Protein AF-A0A7S4WIL0-F1 (afdb_monomer)

Secondary structure (DSSP, 8-state):
--S-HHHHEEEEEEEEEEPPPTTS-GGGSSS-HHHHHHHHHHTTSPP----SS-EETT--GGG-HHHHHHHHHHHHHHHHHHTTSS-TT--EEEEEEEEESSGGGHHHHHHHHHHHHHTS-GGGS--SEEEEEE-HHHHHHHIIIIIHHHHHHTT---GGGHHHHSSSSSSHHHHHHHHHHHHHHHHHHT-TT--EEEE--TT-B--HHHHHHHHS--HHHHHT-TTTT-EEE-TTS-EEE-----SS-B-HHHHHHTTS-S---SS---

Nearest PDB structures (foldseek):
  7kpv-assembly1_D  TM=2.571E-01  e=1.990E-01  Saccharomyces cerevisiae S288C
  8fm1-assembly5_I  TM=2.720E-01  e=1.133E+00  Pseudomonas syringae
  3vdm-assembly1_A  TM=2.506E-01  e=1.545E+00  Streptomyces hygroscopicus subsp. limoneus
  8fm1-assembly6_K  TM=2.853E-01  e=9.361E+00  Pseudomonas syringae

Radius of gyration: 20.23 Å; Cα contacts (8 Å, |Δi|>4): 420; chains: 1; bounding box: 61×56×48 Å

Sequence (270 aa):
PLADPMREILFTSNVLLGLPPASKKIADLPYSQDFKDKLEAASKEPQLAWFDHPIQIGVEPDGNEILYGLKGLDAAVAWEKEKGNVPADAKMSVVLSITCTHAGLRPIAKQYVEEAMKELPEDQRVKHLKIMLFSEIETDAIVDGVLKPALAKIGFSDSDAMKLIFGVEGEYGRHYSFLKAVLAIYHAFIDPAVTATFKTDIDQVFVQDSLVSETGKSMLEHFKSDLWGARGKNWKGEAIELGMVAGALCNQKDWKASGGKLFIPDLLPP

Organism: NCBI:txid311494

Mean predicted aligned error: 5.25 Å

Foldseek 3Di:
DQPFCQQQEAEEEEAEAEEADPPDDLVPAPDDPVLSVLSVVQVPADFQDDDPDHQYQRDDLVSGLLLQLLLQVLVLVVVCVVVVVDPPPRAHHYEYAYEYRTPSCQVCRVVSSVVSLVPDDPVSHRDRYDYDYFAQVNQVCCLVVPVLVVCVVVVNDPSVCCSVQTHCYDDVNSNVSNQAVVQVVCCVPPNVSHNYYDYDYSQKHQPQVQLCVVPVDGPRRLCVDPLAQDWDADPVRDIDGRHDDPQRIDRVVVCVVVVNHSDDPPDDDD

pLDDT: mean 90.6, std 6.99, range [55.91, 97.94]

Structure (mmCIF, N/CA/C/O backbone):
data_AF-A0A7S4WIL0-F1
#
_entry.id   AF-A0A7S4WIL0-F1
#
loop_
_atom_site.group_PDB
_atom_site.id
_atom_site.type_symbol
_atom_site.label_atom_id
_atom_site.label_alt_id
_atom_site.label_comp_id
_atom_site.label_asym_id
_atom_site.label_entity_id
_atom_site.label_seq_id
_atom_site.pdbx_PDB_ins_code
_atom_site.Cartn_x
_atom_site.Cartn_y
_atom_site.Cartn_z
_atom_site.occupancy
_atom_site.B_iso_or_equiv
_atom_site.auth_seq_id
_atom_site.auth_comp_id
_atom_site.auth_asym_id
_atom_site.auth_atom_id
_atom_site.pdbx_PDB_model_num
ATOM 1 N N . PRO A 1 1 ? -16.156 -8.451 14.851 1.00 75.56 1 PRO A N 1
ATOM 2 C CA . PRO A 1 1 ? -15.674 -7.049 14.866 1.00 75.56 1 PRO A CA 1
ATOM 3 C C . PRO A 1 1 ? -14.183 -7.039 15.196 1.00 75.56 1 PRO A C 1
ATOM 5 O O . PRO A 1 1 ? -13.749 -7.880 15.982 1.00 75.56 1 PRO A O 1
ATOM 8 N N . LEU A 1 2 ? -13.424 -6.128 14.592 1.00 88.31 2 LEU A N 1
ATOM 9 C CA . LEU A 1 2 ? -12.022 -5.921 14.951 1.00 88.31 2 LEU A CA 1
ATOM 10 C C . LEU A 1 2 ? -11.957 -5.158 16.278 1.00 88.31 2 LEU A C 1
ATOM 12 O O . LEU A 1 2 ? -12.673 -4.168 16.450 1.00 88.31 2 LEU A O 1
ATOM 16 N N . ALA A 1 3 ? -11.148 -5.628 17.225 1.00 91.25 3 ALA A N 1
ATOM 17 C CA . ALA A 1 3 ? -11.017 -4.996 18.539 1.00 91.25 3 ALA A CA 1
ATOM 18 C C . ALA A 1 3 ? -9.944 -3.902 18.507 1.00 91.25 3 ALA A C 1
ATOM 20 O O . ALA A 1 3 ? -10.168 -2.783 18.982 1.00 91.25 3 ALA A O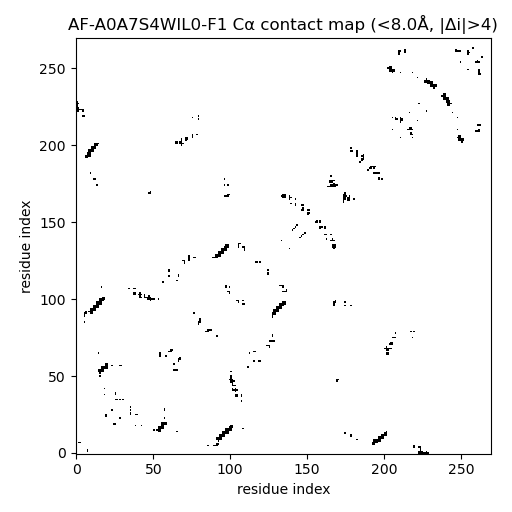 1
ATOM 21 N N . ASP A 1 4 ? -8.816 -4.211 17.870 1.00 94.56 4 ASP A N 1
ATOM 22 C CA . ASP A 1 4 ? -7.707 -3.291 17.639 1.00 94.56 4 ASP A CA 1
ATOM 23 C C . ASP A 1 4 ? -7.362 -3.221 16.140 1.00 94.56 4 ASP A C 1
ATOM 25 O O . ASP A 1 4 ? -6.437 -3.892 15.680 1.00 94.56 4 ASP A O 1
ATOM 29 N N . PRO A 1 5 ? -8.072 -2.393 15.348 1.00 94.50 5 PRO A N 1
ATOM 30 C CA . PRO A 1 5 ? -7.821 -2.274 13.911 1.00 94.50 5 PRO A CA 1
ATOM 31 C C . PRO A 1 5 ? -6.390 -1.850 13.555 1.00 94.50 5 PRO A C 1
ATOM 33 O O . PRO A 1 5 ? -5.915 -2.164 12.468 1.00 94.50 5 PRO A O 1
ATOM 36 N N . MET A 1 6 ? -5.687 -1.163 14.461 1.00 95.69 6 MET A N 1
ATOM 37 C CA . MET A 1 6 ? -4.302 -0.743 14.248 1.00 95.69 6 MET A CA 1
ATOM 38 C C . MET A 1 6 ? -3.339 -1.938 14.224 1.00 95.69 6 MET A C 1
ATOM 40 O O . MET A 1 6 ? -2.345 -1.922 13.495 1.00 95.69 6 MET A O 1
ATOM 44 N N . ARG A 1 7 ? -3.635 -2.971 15.020 1.00 95.44 7 ARG A N 1
ATOM 45 C CA . ARG A 1 7 ? -2.851 -4.206 15.113 1.00 95.44 7 ARG A CA 1
ATOM 46 C C . ARG A 1 7 ? -3.392 -5.326 14.229 1.00 95.44 7 ARG A C 1
ATOM 48 O O . ARG A 1 7 ? -2.618 -6.143 13.747 1.00 95.44 7 ARG A O 1
ATOM 55 N N . GLU A 1 8 ? -4.705 -5.391 14.048 1.00 95.69 8 GLU A N 1
ATOM 56 C CA . GLU A 1 8 ? -5.386 -6.533 13.433 1.00 95.69 8 GLU A CA 1
ATOM 57 C C . GLU A 1 8 ? -5.527 -6.412 11.909 1.00 95.69 8 GLU A C 1
ATOM 59 O O . GLU A 1 8 ? -5.792 -7.416 11.241 1.00 95.69 8 GLU A O 1
ATOM 64 N N . ILE A 1 9 ? -5.335 -5.212 11.344 1.00 95.38 9 ILE A N 1
ATOM 65 C CA . ILE A 1 9 ? -5.432 -4.965 9.901 1.00 95.38 9 ILE A CA 1
ATOM 66 C C . ILE A 1 9 ? -4.048 -4.831 9.269 1.00 95.38 9 ILE A C 1
ATOM 68 O O . ILE A 1 9 ? -3.211 -4.030 9.684 1.00 95.38 9 ILE A O 1
ATOM 72 N N . LEU A 1 10 ? -3.860 -5.557 8.170 1.00 96.69 10 LEU A N 1
ATOM 73 C CA . LEU A 1 10 ? -2.829 -5.288 7.183 1.00 96.69 10 LEU A CA 1
ATOM 74 C C . LEU A 1 10 ? -3.387 -4.342 6.119 1.00 96.69 10 LEU A C 1
ATOM 76 O O . LEU A 1 10 ? -4.191 -4.746 5.274 1.00 96.69 10 LEU A O 1
ATOM 80 N N . PHE A 1 11 ? -2.982 -3.076 6.158 1.00 96.19 11 PHE A N 1
ATOM 81 C CA . PHE A 1 11 ? -3.360 -2.130 5.114 1.00 96.19 11 PHE A CA 1
ATOM 82 C C . PHE A 1 11 ? -2.597 -2.468 3.842 1.00 96.19 11 PHE A C 1
ATOM 84 O O . PHE A 1 11 ? -1.426 -2.841 3.878 1.00 96.19 11 PHE A O 1
ATOM 91 N N . THR A 1 12 ? -3.268 -2.372 2.706 1.00 95.69 12 THR A N 1
ATOM 92 C CA . THR A 1 12 ? -2.719 -2.765 1.416 1.00 95.69 12 THR A CA 1
ATOM 93 C C . THR A 1 12 ? -3.020 -1.705 0.373 1.00 95.69 12 THR A C 1
ATOM 95 O O . THR A 1 12 ? -4.077 -1.083 0.406 1.00 95.69 12 THR A O 1
ATOM 98 N N . SER A 1 13 ? -2.108 -1.499 -0.566 1.00 93.81 13 SER A N 1
ATOM 99 C CA . SER A 1 13 ? -2.366 -0.647 -1.721 1.00 93.81 13 SER A CA 1
ATOM 100 C C . SER A 1 13 ? -1.579 -1.120 -2.937 1.00 93.81 13 SER A C 1
ATOM 102 O O . SER A 1 13 ? -0.556 -1.811 -2.822 1.00 93.81 13 SER A O 1
ATOM 104 N N . ASN A 1 14 ? -2.092 -0.776 -4.114 1.00 92.06 14 ASN A N 1
ATOM 105 C CA . ASN A 1 14 ? -1.439 -1.018 -5.388 1.00 92.06 14 ASN A CA 1
ATOM 106 C C . ASN A 1 14 ? -0.640 0.213 -5.806 1.00 92.06 14 ASN A C 1
ATOM 108 O O . ASN A 1 14 ? -1.126 1.335 -5.746 1.00 92.06 14 ASN A O 1
ATOM 112 N N . VAL A 1 15 ? 0.579 -0.021 -6.273 1.00 92.56 15 VAL A N 1
ATOM 113 C CA . VAL A 1 15 ? 1.435 0.990 -6.882 1.00 92.56 15 VAL A CA 1
ATOM 114 C C . VAL A 1 15 ? 1.653 0.575 -8.325 1.00 92.56 15 VAL A C 1
ATOM 116 O O . VAL A 1 15 ? 2.199 -0.495 -8.589 1.00 92.56 15 VAL A O 1
ATOM 119 N N . LEU A 1 16 ? 1.206 1.408 -9.257 1.00 92.56 16 LEU A N 1
ATOM 120 C CA . LEU A 1 16 ? 1.336 1.168 -10.691 1.00 92.56 16 LEU A CA 1
ATOM 121 C C . LEU A 1 16 ? 2.447 2.080 -11.204 1.00 92.56 16 LEU A C 1
ATOM 123 O O . LEU A 1 16 ? 2.279 3.290 -11.221 1.00 92.56 16 LEU A O 1
ATOM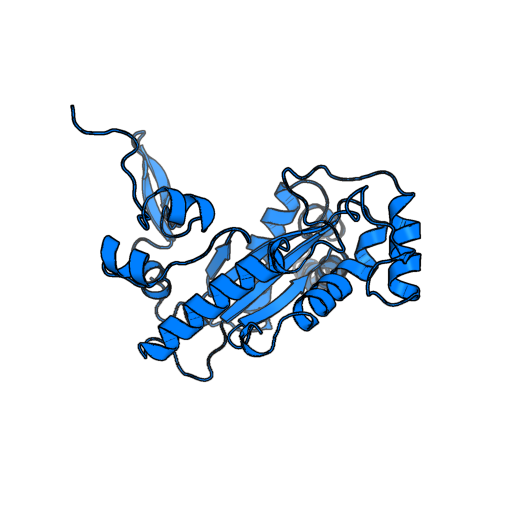 127 N N . LEU A 1 17 ? 3.598 1.522 -11.563 1.00 94.19 17 LEU A N 1
ATOM 128 C CA . LEU A 1 17 ? 4.812 2.265 -11.886 1.00 94.19 17 LEU A CA 1
ATOM 129 C C . LEU A 1 17 ? 5.048 2.315 -13.397 1.00 94.19 17 LEU A C 1
ATOM 131 O O . LEU A 1 17 ? 5.083 1.287 -14.078 1.00 94.19 17 LEU A O 1
ATOM 135 N N . GLY A 1 18 ? 5.234 3.527 -13.913 1.00 94.50 18 GLY A N 1
ATOM 136 C CA . GLY A 1 18 ? 5.470 3.812 -15.321 1.00 94.50 18 GLY A CA 1
ATOM 137 C C . GLY A 1 18 ? 6.837 4.429 -15.606 1.00 94.50 18 GLY A C 1
ATOM 138 O O . GLY A 1 18 ? 7.538 4.904 -14.712 1.00 94.50 18 GLY A O 1
ATOM 139 N N . LEU A 1 19 ? 7.188 4.467 -16.894 1.00 95.69 19 LEU A N 1
ATOM 140 C CA . LEU A 1 19 ? 8.316 5.261 -17.382 1.00 95.69 19 LEU A CA 1
ATOM 141 C C . LEU A 1 19 ? 8.118 6.756 -17.061 1.00 95.69 19 LEU A C 1
ATOM 143 O O . LEU A 1 19 ? 6.983 7.189 -16.836 1.00 95.69 19 LEU A O 1
ATOM 147 N N . PRO A 1 20 ? 9.199 7.557 -17.069 1.00 94.94 20 PRO A N 1
ATOM 148 C CA . PRO A 1 20 ? 9.105 8.999 -16.899 1.00 94.94 20 PRO A CA 1
ATOM 149 C C . PRO A 1 20 ? 8.171 9.659 -17.917 1.00 94.94 20 PRO A C 1
ATOM 151 O O . PRO A 1 20 ? 7.988 9.134 -19.022 1.00 94.94 20 PRO A O 1
ATOM 154 N N . PRO A 1 21 ? 7.605 10.837 -17.591 1.00 91.00 21 PRO A N 1
ATOM 155 C CA . PRO A 1 21 ? 6.844 11.605 -18.565 1.00 91.00 21 PRO A CA 1
ATOM 156 C C . PRO A 1 21 ? 7.718 11.937 -19.776 1.00 91.00 21 PRO A C 1
ATOM 158 O O . PRO A 1 21 ? 8.894 12.264 -19.627 1.00 91.00 21 PRO A O 1
ATOM 161 N N . ALA A 1 22 ? 7.126 11.951 -20.974 1.00 88.00 22 ALA A N 1
ATOM 162 C CA . ALA A 1 22 ? 7.841 12.251 -22.222 1.00 88.00 22 ALA A CA 1
ATOM 163 C C . ALA A 1 22 ? 8.549 13.624 -22.220 1.00 88.00 22 ALA A C 1
ATOM 165 O O . ALA A 1 22 ? 9.466 13.857 -23.005 1.00 88.00 22 ALA A O 1
ATOM 166 N N . SER A 1 23 ? 8.130 14.538 -21.341 1.00 89.19 23 SER A N 1
ATOM 167 C CA . SER A 1 23 ? 8.745 15.851 -21.141 1.00 89.19 23 SER A CA 1
ATOM 168 C C . SER A 1 23 ? 10.034 15.831 -20.308 1.00 89.19 23 SER A C 1
ATOM 170 O O . SER A 1 23 ? 10.753 16.830 -20.315 1.00 89.19 23 SER A O 1
ATOM 172 N N . LYS A 1 24 ? 10.353 14.737 -19.599 1.00 91.06 24 LYS A N 1
ATOM 173 C CA . LYS A 1 24 ? 11.559 14.609 -18.767 1.00 91.06 24 LYS A CA 1
ATOM 174 C C . LYS A 1 24 ? 12.560 13.645 -19.397 1.00 91.06 24 LYS A C 1
ATOM 176 O O . LYS A 1 24 ? 12.236 12.505 -19.719 1.00 91.06 24 LYS A O 1
ATOM 181 N N . LYS A 1 25 ? 13.814 14.084 -19.523 1.00 93.50 25 LYS A N 1
ATOM 182 C CA . LYS A 1 25 ? 14.914 13.214 -19.955 1.00 93.50 25 LYS A CA 1
ATOM 183 C C . LYS A 1 25 ? 15.421 12.403 -18.768 1.00 93.50 25 LYS A C 1
ATOM 185 O O . LYS A 1 25 ? 15.668 12.963 -17.704 1.00 93.50 25 LYS A O 1
ATOM 190 N N . ILE A 1 26 ? 15.665 11.108 -18.975 1.00 95.12 26 ILE A N 1
ATOM 191 C CA . ILE A 1 26 ? 16.205 10.202 -17.945 1.00 95.12 26 ILE A CA 1
ATOM 192 C C . ILE A 1 26 ? 17.533 10.725 -17.369 1.00 95.12 26 ILE A C 1
ATOM 194 O O . ILE A 1 26 ? 17.760 10.659 -16.161 1.00 95.12 26 ILE A O 1
ATOM 198 N N . ALA A 1 27 ? 18.382 11.313 -18.218 1.00 94.31 27 ALA A N 1
ATOM 199 C CA . ALA A 1 27 ? 19.665 11.891 -17.816 1.00 94.31 27 ALA A CA 1
ATOM 200 C C . ALA A 1 27 ? 19.534 12.997 -16.749 1.00 94.31 27 ALA A C 1
ATOM 202 O O . ALA A 1 27 ? 20.412 13.112 -15.890 1.00 94.31 27 ALA A O 1
ATOM 203 N N . ASP A 1 28 ? 18.428 13.745 -16.765 1.00 93.75 28 ASP A N 1
ATOM 204 C CA . ASP A 1 28 ? 18.193 14.905 -15.897 1.00 93.75 28 ASP A CA 1
ATOM 205 C C . ASP A 1 28 ? 17.556 14.516 -14.550 1.00 93.75 28 ASP A C 1
ATOM 207 O O . ASP A 1 28 ? 17.412 15.356 -13.665 1.00 93.75 28 ASP A O 1
ATOM 211 N N . LEU A 1 29 ? 17.173 13.246 -14.369 1.00 92.62 29 LEU A N 1
ATOM 212 C CA . LEU A 1 29 ? 16.552 12.775 -13.130 1.00 92.62 29 LEU A CA 1
ATOM 213 C C . LEU A 1 29 ? 17.553 12.773 -11.959 1.00 92.62 29 LEU A C 1
ATOM 215 O O . LEU A 1 29 ? 18.744 12.530 -12.170 1.00 92.62 29 LEU A O 1
ATOM 219 N N . PRO A 1 30 ? 17.113 12.973 -10.707 1.00 91.81 30 PRO A N 1
ATOM 220 C CA . PRO A 1 30 ? 17.999 13.036 -9.541 1.00 91.81 30 PRO A CA 1
ATOM 221 C C . PRO A 1 30 ? 18.457 11.653 -9.026 1.00 91.81 30 PRO A C 1
ATOM 223 O O . PRO A 1 30 ? 18.781 11.502 -7.853 1.00 91.81 30 PRO A O 1
ATOM 226 N N . TYR A 1 31 ? 18.510 10.637 -9.893 1.00 93.06 31 TYR A N 1
ATOM 227 C CA . TYR A 1 31 ? 18.861 9.260 -9.528 1.00 93.06 31 TYR A CA 1
ATOM 228 C C . TYR A 1 31 ? 20.322 8.914 -9.833 1.00 93.06 31 TYR A C 1
ATOM 230 O O . TYR A 1 31 ? 21.00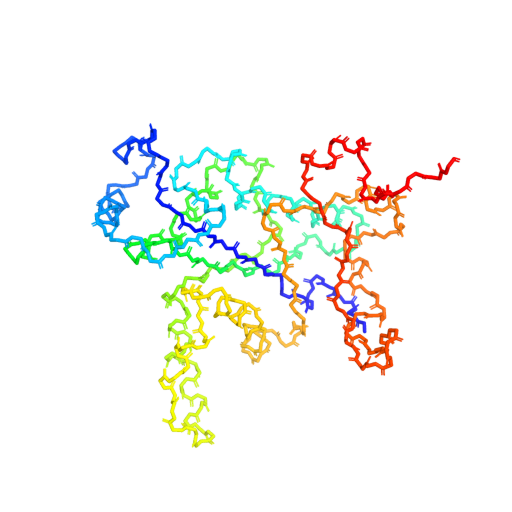6 9.603 -10.600 1.00 93.06 31 TYR A O 1
ATOM 238 N N . SER A 1 32 ? 20.804 7.818 -9.243 1.00 94.38 32 SER A N 1
ATOM 239 C CA . SER A 1 32 ? 22.144 7.293 -9.519 1.00 94.38 32 SER A CA 1
ATOM 240 C C . SER A 1 32 ? 22.309 6.899 -10.994 1.00 94.38 32 SER A C 1
ATOM 242 O O . SER A 1 32 ? 21.331 6.620 -11.691 1.00 94.38 32 SER A O 1
ATOM 244 N N . GLN A 1 33 ? 23.554 6.847 -11.481 1.00 96.25 33 GLN A N 1
ATOM 245 C CA . GLN A 1 33 ? 23.817 6.441 -12.867 1.00 96.25 33 GLN A CA 1
ATOM 246 C C . GLN A 1 33 ? 23.322 5.014 -13.145 1.00 96.25 33 GLN A C 1
ATOM 248 O O . GLN A 1 33 ? 22.681 4.790 -14.162 1.00 96.25 33 GLN A O 1
ATOM 253 N N . ASP A 1 34 ? 23.522 4.083 -12.207 1.00 96.31 34 ASP A N 1
ATOM 254 C CA . ASP A 1 34 ? 23.019 2.705 -12.315 1.00 96.31 34 ASP A CA 1
ATOM 255 C C . ASP A 1 34 ? 21.486 2.651 -12.448 1.00 96.31 34 ASP A C 1
ATOM 257 O O . ASP A 1 34 ? 20.958 1.916 -13.284 1.00 96.31 34 ASP A O 1
ATOM 261 N N . PHE A 1 35 ? 20.758 3.471 -11.680 1.00 97.12 35 PHE A N 1
ATOM 262 C CA . PHE A 1 35 ? 19.302 3.568 -11.802 1.00 97.12 35 PHE A CA 1
ATOM 263 C C . PHE A 1 35 ? 18.894 4.105 -13.178 1.00 97.12 35 PHE A C 1
ATOM 265 O O . PHE A 1 35 ? 18.004 3.550 -13.824 1.00 97.12 35 PHE A O 1
ATOM 272 N N . LYS A 1 36 ? 19.564 5.164 -13.651 1.00 97.31 36 LYS A N 1
ATOM 273 C CA . LYS A 1 36 ? 19.313 5.765 -14.970 1.00 97.31 36 LYS A CA 1
ATOM 274 C C . LYS A 1 36 ? 19.590 4.791 -16.109 1.00 97.31 36 LYS A C 1
ATOM 276 O O . LYS A 1 36 ? 18.788 4.719 -17.031 1.00 97.31 36 LYS A O 1
ATOM 281 N N . ASP A 1 37 ? 20.670 4.021 -16.032 1.00 97.44 37 ASP A N 1
ATOM 282 C CA . ASP A 1 37 ? 21.036 3.042 -17.058 1.00 97.44 37 ASP A CA 1
ATOM 283 C C . ASP A 1 37 ? 19.988 1.922 -17.154 1.00 97.44 37 ASP A C 1
ATOM 285 O O . ASP A 1 37 ? 19.570 1.549 -18.251 1.00 97.44 37 ASP A O 1
ATOM 289 N N . LYS A 1 38 ? 19.498 1.427 -16.008 1.00 97.50 38 LYS A N 1
ATOM 290 C CA . LYS A 1 38 ? 18.400 0.447 -15.955 1.00 97.50 38 LYS A CA 1
ATOM 291 C C . LYS A 1 38 ? 17.092 1.026 -16.489 1.00 97.50 38 LYS A C 1
ATOM 293 O O . LYS A 1 38 ? 16.382 0.352 -17.231 1.00 97.50 38 LYS A O 1
ATOM 298 N N . LEU A 1 39 ? 16.791 2.280 -16.157 1.00 97.50 39 LEU A N 1
ATOM 299 C CA . LEU A 1 39 ? 15.605 2.978 -16.648 1.00 97.50 39 LEU A CA 1
ATOM 300 C C . LEU A 1 39 ? 15.648 3.202 -18.169 1.00 97.50 39 LEU A C 1
ATOM 302 O O . LEU A 1 39 ? 14.643 3.024 -18.852 1.00 97.50 39 LEU A O 1
ATOM 306 N N . GLU A 1 40 ? 16.818 3.547 -18.701 1.00 97.19 40 GLU A N 1
ATOM 307 C CA . GLU A 1 40 ? 17.086 3.711 -20.133 1.00 97.19 40 GLU A CA 1
ATOM 308 C C . GLU A 1 40 ? 17.061 2.374 -20.890 1.00 97.19 40 GLU A C 1
ATOM 310 O O . GLU A 1 40 ? 16.716 2.325 -22.070 1.00 97.19 40 GLU A O 1
ATOM 315 N N . ALA A 1 41 ? 17.432 1.270 -20.240 1.00 97.19 41 ALA A N 1
ATOM 316 C CA . ALA A 1 41 ? 17.240 -0.064 -20.798 1.00 97.19 41 ALA A CA 1
ATOM 317 C C . ALA A 1 41 ? 15.746 -0.423 -20.852 1.00 97.19 41 ALA A C 1
ATOM 319 O O . ALA A 1 41 ? 15.256 -0.830 -21.904 1.00 97.19 41 ALA A O 1
ATOM 320 N N . ALA A 1 42 ? 15.012 -0.191 -19.759 1.00 96.69 42 ALA A N 1
ATOM 321 C CA . ALA A 1 42 ? 13.582 -0.472 -19.668 1.00 96.69 42 ALA A CA 1
ATOM 322 C C . ALA A 1 42 ? 12.745 0.351 -20.664 1.00 96.69 42 ALA A C 1
ATOM 324 O O . ALA A 1 42 ? 11.763 -0.154 -21.199 1.00 96.69 42 ALA A O 1
ATOM 325 N N . SER A 1 43 ? 13.138 1.597 -20.959 1.00 95.75 43 SER A N 1
ATOM 326 C CA . SER A 1 43 ? 12.424 2.466 -21.910 1.00 95.75 43 SER A CA 1
ATOM 327 C C . SER A 1 43 ? 12.472 1.984 -23.366 1.00 95.75 43 SER A C 1
ATOM 329 O O . SER A 1 43 ? 11.705 2.465 -24.199 1.00 95.75 43 SER A O 1
ATOM 331 N N . LYS A 1 44 ? 13.367 1.039 -23.680 1.00 96.00 44 LYS A N 1
ATOM 332 C CA . LYS A 1 44 ? 13.518 0.424 -25.011 1.00 96.00 44 LYS A CA 1
ATOM 333 C C . LYS A 1 44 ? 12.707 -0.861 -25.161 1.00 96.00 44 LYS A C 1
ATOM 335 O O . LYS A 1 44 ? 12.640 -1.414 -26.258 1.00 96.00 44 LYS A O 1
ATOM 340 N N . GLU A 1 45 ? 12.126 -1.354 -24.073 1.00 94.94 45 GLU A N 1
ATOM 341 C CA . GLU A 1 45 ? 11.281 -2.541 -24.071 1.00 94.94 45 GLU A CA 1
ATOM 342 C C . GLU A 1 45 ? 9.848 -2.195 -24.502 1.00 94.94 45 GLU A C 1
ATOM 344 O O . GLU A 1 45 ? 9.397 -1.062 -24.323 1.00 94.94 45 GLU A O 1
ATOM 349 N N . PRO A 1 46 ? 9.088 -3.156 -25.053 1.00 93.25 46 PRO A N 1
ATOM 350 C CA . PRO A 1 46 ? 7.657 -2.971 -25.234 1.00 93.25 46 PRO A CA 1
ATOM 351 C C . PRO A 1 46 ? 6.941 -2.893 -23.878 1.00 93.25 46 PRO A C 1
ATOM 353 O O . PRO A 1 46 ? 7.227 -3.658 -22.955 1.00 93.25 46 PRO A O 1
ATOM 356 N N . GLN A 1 47 ? 5.949 -2.010 -23.791 1.00 92.44 47 GLN A N 1
ATOM 357 C CA . GLN A 1 47 ? 5.045 -1.942 -22.648 1.00 92.44 47 GLN A CA 1
ATOM 358 C C . GLN A 1 47 ? 4.208 -3.227 -22.548 1.00 92.44 47 GLN A C 1
ATOM 360 O O . GLN A 1 47 ? 3.620 -3.675 -23.532 1.00 92.44 47 GLN A O 1
ATOM 365 N N . LEU A 1 48 ? 4.142 -3.804 -21.348 1.00 88.62 48 LEU A N 1
ATOM 366 C CA . LEU A 1 48 ? 3.457 -5.068 -21.062 1.00 88.62 48 LEU A CA 1
ATOM 367 C C . LEU A 1 48 ? 2.043 -4.880 -20.501 1.00 88.62 48 LEU A C 1
ATOM 369 O O . LEU A 1 48 ? 1.213 -5.775 -20.632 1.00 88.62 48 LEU A O 1
ATOM 373 N N . ALA A 1 49 ? 1.771 -3.739 -19.864 1.00 84.12 49 ALA A N 1
ATOM 374 C CA . ALA A 1 49 ? 0.496 -3.464 -19.208 1.00 84.12 49 ALA A CA 1
ATOM 375 C C . ALA A 1 49 ? 0.055 -2.012 -19.412 1.00 84.12 49 ALA A C 1
ATOM 377 O O . ALA A 1 49 ? 0.883 -1.100 -19.403 1.00 84.12 49 ALA A O 1
ATOM 378 N N . TRP A 1 50 ? -1.254 -1.792 -19.557 1.00 85.12 50 TRP A N 1
ATOM 379 C CA . TRP A 1 50 ? -1.871 -0.465 -19.595 1.00 85.12 50 TRP A CA 1
ATOM 380 C C . TRP A 1 50 ? -2.672 -0.241 -18.321 1.00 85.12 50 TRP A C 1
ATOM 382 O O . TRP A 1 50 ? -3.651 -0.939 -18.063 1.00 85.12 50 TRP A O 1
ATOM 392 N N . PHE A 1 51 ? -2.238 0.739 -17.540 1.00 84.38 51 PHE A N 1
ATOM 393 C CA . PHE A 1 51 ? -2.948 1.221 -16.365 1.00 84.38 51 PHE A CA 1
ATOM 394 C C . PHE A 1 51 ? -3.641 2.534 -16.713 1.00 84.38 51 PHE A C 1
ATOM 396 O O . PHE A 1 51 ? -3.167 3.272 -17.577 1.00 84.38 51 PHE A O 1
ATOM 403 N N . ASP A 1 52 ? -4.759 2.807 -16.055 1.00 76.62 52 ASP A N 1
ATOM 404 C CA . ASP A 1 52 ? -5.498 4.057 -16.195 1.00 76.62 52 ASP A CA 1
ATOM 405 C C . ASP A 1 52 ? -4.655 5.256 -15.737 1.00 76.62 52 ASP A C 1
ATOM 407 O O . ASP A 1 52 ? -4.609 6.259 -16.446 1.00 76.62 52 ASP A O 1
ATOM 411 N N . HIS A 1 53 ? -3.905 5.114 -14.637 1.00 82.19 53 HIS A N 1
ATOM 412 C CA . HIS A 1 53 ? -3.034 6.167 -14.102 1.00 82.19 53 HIS A CA 1
ATOM 413 C C . HIS A 1 53 ? -1.734 5.600 -13.496 1.00 82.19 53 HIS A C 1
ATOM 415 O O . HIS A 1 53 ? -1.612 5.457 -12.281 1.00 82.19 53 HIS A O 1
ATOM 421 N N . PRO A 1 54 ? -0.726 5.231 -14.312 1.00 89.94 54 PRO A N 1
ATOM 422 C CA . PRO A 1 54 ? 0.566 4.826 -13.774 1.00 89.94 54 PRO A CA 1
ATOM 423 C C . PRO A 1 54 ? 1.326 6.035 -13.214 1.00 89.94 54 PRO A C 1
ATOM 425 O O . PRO A 1 54 ? 1.476 7.062 -13.877 1.00 89.94 54 PRO A O 1
ATOM 428 N N . ILE A 1 55 ? 1.899 5.871 -12.027 1.00 93.25 55 ILE A N 1
ATOM 429 C CA . ILE A 1 55 ? 2.817 6.821 -11.407 1.00 93.25 55 ILE A CA 1
ATOM 430 C C . ILE A 1 55 ? 4.108 6.822 -12.216 1.00 93.25 55 ILE A C 1
ATOM 432 O O . ILE A 1 55 ? 4.807 5.812 -12.315 1.00 93.25 55 ILE A O 1
ATOM 436 N N . GLN A 1 56 ? 4.422 7.957 -12.828 1.00 94.44 56 GLN A N 1
ATOM 437 C CA . GLN A 1 56 ? 5.590 8.087 -13.690 1.00 94.44 56 GLN A CA 1
ATOM 438 C C . GLN A 1 56 ? 6.850 8.339 -12.860 1.00 94.44 56 GLN A C 1
ATOM 440 O O . GLN A 1 56 ? 6.889 9.243 -12.022 1.00 94.44 56 GLN A O 1
ATOM 445 N N . ILE A 1 57 ? 7.911 7.573 -13.124 1.00 95.06 57 ILE A N 1
ATOM 446 C CA . ILE A 1 57 ? 9.206 7.780 -12.467 1.00 95.06 57 ILE A CA 1
ATOM 447 C C . ILE A 1 57 ? 9.704 9.210 -12.713 1.00 95.06 57 ILE A C 1
ATOM 449 O O . ILE A 1 57 ? 9.716 9.707 -13.838 1.00 95.06 57 ILE A O 1
ATOM 453 N N . GLY A 1 58 ? 10.145 9.874 -11.646 1.00 89.69 58 GLY A N 1
ATOM 454 C CA . GLY A 1 58 ? 10.619 11.252 -11.712 1.00 89.69 58 GLY A CA 1
ATOM 455 C C . GLY A 1 58 ? 9.517 12.308 -11.770 1.00 89.69 58 GLY A C 1
ATOM 456 O O . GLY A 1 58 ? 9.827 13.455 -12.082 1.00 89.69 58 GLY A O 1
ATOM 457 N N . VAL A 1 59 ? 8.250 11.979 -11.500 1.00 90.62 59 VAL A N 1
ATOM 458 C CA . VAL A 1 59 ? 7.242 13.000 -11.164 1.00 90.62 59 VAL A CA 1
ATOM 459 C C . VAL A 1 59 ? 7.655 13.752 -9.891 1.00 90.62 59 VAL A C 1
ATOM 461 O O . VAL A 1 59 ? 8.292 13.176 -9.012 1.00 90.62 59 VAL A O 1
ATOM 464 N N . GLU A 1 60 ? 7.321 15.041 -9.808 1.00 87.06 60 GLU A N 1
ATOM 465 C CA . GLU A 1 60 ? 7.569 15.834 -8.596 1.00 87.06 60 GLU A CA 1
ATOM 466 C C . GLU A 1 60 ? 6.844 15.226 -7.383 1.00 87.06 60 GLU A C 1
ATOM 468 O O . GLU A 1 60 ? 5.764 14.652 -7.564 1.00 87.06 60 GLU A O 1
ATOM 473 N N . PRO A 1 61 ? 7.359 15.394 -6.150 1.00 83.31 61 PRO A N 1
ATOM 474 C CA . PRO A 1 61 ? 6.752 14.808 -4.956 1.00 83.31 61 PRO A CA 1
ATOM 475 C C . PRO A 1 61 ? 5.258 15.115 -4.776 1.00 83.31 61 PRO A C 1
ATOM 477 O O . PRO A 1 61 ? 4.497 14.232 -4.388 1.00 83.31 61 PRO A O 1
ATOM 480 N N . ASP A 1 62 ? 4.819 16.331 -5.116 1.00 80.19 62 ASP A N 1
ATOM 481 C CA . ASP A 1 62 ? 3.408 16.741 -5.030 1.00 80.19 62 ASP A CA 1
ATOM 482 C C . ASP A 1 62 ? 2.498 16.025 -6.043 1.00 80.19 62 ASP A C 1
ATOM 484 O O . ASP A 1 62 ? 1.295 15.916 -5.822 1.00 80.19 62 ASP A O 1
ATOM 488 N N . GLY A 1 63 ? 3.063 15.538 -7.152 1.00 83.19 63 GLY A N 1
ATOM 489 C CA . GLY A 1 63 ? 2.367 14.729 -8.156 1.00 83.19 63 GLY A CA 1
ATOM 490 C C . GLY A 1 63 ? 2.582 13.225 -7.982 1.00 83.19 63 GLY A C 1
ATOM 491 O O . GLY A 1 63 ? 2.142 12.450 -8.828 1.00 83.19 63 GLY A O 1
ATOM 492 N N . ASN A 1 64 ? 3.286 12.800 -6.930 1.00 90.44 64 ASN A N 1
ATOM 493 C CA . ASN A 1 64 ? 3.563 11.397 -6.668 1.00 90.44 64 ASN A CA 1
ATOM 494 C C . ASN A 1 64 ? 2.479 10.800 -5.764 1.00 90.44 64 ASN A C 1
ATOM 496 O O . ASN A 1 64 ? 2.470 11.030 -4.552 1.00 90.44 64 ASN A O 1
ATOM 500 N N . GLU A 1 65 ? 1.590 9.995 -6.345 1.00 91.88 65 GLU A N 1
ATOM 501 C CA . GLU A 1 65 ? 0.463 9.417 -5.609 1.00 91.88 65 GLU A CA 1
ATOM 502 C C . GLU A 1 65 ? 0.912 8.493 -4.467 1.00 91.88 65 GLU A C 1
ATOM 504 O O . GLU A 1 65 ? 0.271 8.494 -3.422 1.00 91.88 65 GLU A O 1
ATOM 509 N N . ILE A 1 66 ? 2.059 7.799 -4.580 1.00 93.88 66 ILE A N 1
ATOM 510 C CA . ILE A 1 66 ? 2.624 7.013 -3.463 1.00 93.88 66 ILE A CA 1
ATOM 511 C C . ILE A 1 66 ? 2.847 7.911 -2.250 1.00 93.88 66 ILE A C 1
ATOM 513 O O . ILE A 1 66 ? 2.420 7.587 -1.142 1.00 93.88 66 ILE A O 1
ATOM 517 N N . LEU A 1 67 ? 3.529 9.041 -2.455 1.00 93.88 67 LEU A N 1
ATOM 518 C CA . LEU A 1 67 ? 3.857 9.960 -1.369 1.00 93.88 67 LEU A CA 1
ATOM 519 C C . LEU A 1 67 ? 2.593 10.609 -0.818 1.00 93.88 67 LEU A C 1
ATOM 521 O O . LEU A 1 67 ? 2.445 10.729 0.396 1.00 93.88 67 LEU A O 1
ATOM 525 N N . TYR A 1 68 ? 1.676 10.991 -1.702 1.00 92.12 68 TYR A N 1
ATOM 526 C CA . TYR A 1 68 ? 0.393 11.568 -1.337 1.00 92.12 68 TYR A CA 1
ATOM 527 C C . TYR A 1 68 ? -0.429 10.633 -0.432 1.00 92.12 68 TYR A C 1
ATOM 529 O O . TYR A 1 68 ? -0.767 11.019 0.691 1.00 92.12 68 TYR A O 1
ATOM 537 N N . GLY A 1 69 ? -0.686 9.395 -0.865 1.00 93.06 69 GLY A N 1
ATOM 538 C CA . GLY A 1 69 ? -1.483 8.429 -0.108 1.00 93.06 69 GLY A CA 1
ATOM 539 C C . GLY A 1 69 ? -0.839 8.026 1.206 1.00 93.06 69 GLY A C 1
ATOM 540 O O . GLY A 1 69 ? -1.494 8.017 2.249 1.00 93.06 69 GLY A O 1
ATOM 541 N N . LEU A 1 70 ? 0.471 7.754 1.194 1.00 95.25 70 LEU A N 1
ATOM 542 C CA . LEU A 1 70 ? 1.193 7.397 2.414 1.00 95.25 70 LEU A CA 1
ATOM 543 C C . LEU A 1 70 ? 1.227 8.548 3.419 1.00 95.25 70 LEU A C 1
ATOM 545 O O . LEU A 1 70 ? 1.050 8.298 4.606 1.00 95.25 70 LEU A O 1
ATOM 549 N N . LYS A 1 71 ? 1.404 9.800 2.975 1.00 94.56 71 LYS A N 1
ATOM 550 C CA . LYS A 1 71 ? 1.301 10.975 3.856 1.00 94.56 71 LYS A CA 1
ATOM 551 C C . LYS A 1 71 ? -0.099 11.116 4.442 1.00 94.56 71 LYS A C 1
ATOM 553 O O . LYS A 1 71 ? -0.229 11.403 5.628 1.00 94.56 71 LYS A O 1
ATOM 558 N N . GLY A 1 72 ? -1.136 10.913 3.630 1.00 94.19 72 GLY A N 1
ATOM 559 C CA . GLY A 1 72 ? -2.522 10.960 4.092 1.00 94.19 72 GLY A CA 1
ATOM 560 C C . GLY A 1 72 ? -2.817 9.902 5.153 1.00 94.19 72 GLY A C 1
ATOM 561 O O . GLY A 1 72 ? -3.391 10.215 6.195 1.00 94.19 72 GLY A O 1
ATOM 562 N N . LEU A 1 73 ? -2.367 8.665 4.930 1.00 95.88 73 LEU A N 1
ATOM 563 C CA . LEU A 1 73 ? -2.518 7.579 5.895 1.00 95.88 73 LEU A CA 1
ATOM 564 C C . LEU A 1 73 ? -1.682 7.814 7.162 1.00 95.88 73 LEU A C 1
ATOM 566 O O . LEU A 1 73 ? -2.171 7.603 8.269 1.00 95.88 73 LEU A O 1
ATOM 570 N N . ASP A 1 74 ? -0.446 8.300 7.024 1.00 96.62 74 ASP A N 1
ATOM 571 C CA . ASP A 1 74 ? 0.417 8.652 8.157 1.00 96.62 74 ASP A CA 1
ATOM 572 C C . ASP A 1 74 ? -0.214 9.742 9.030 1.00 96.62 74 ASP A C 1
ATOM 574 O O . ASP A 1 74 ? -0.260 9.602 10.252 1.00 96.62 74 ASP A O 1
ATOM 578 N N . ALA A 1 75 ? -0.779 10.780 8.405 1.00 96.00 75 ALA A N 1
ATOM 579 C CA . ALA A 1 75 ? -1.504 11.845 9.088 1.00 96.00 75 ALA A CA 1
ATOM 580 C C . ALA A 1 75 ? -2.764 11.323 9.794 1.00 96.00 75 ALA A C 1
ATOM 582 O O . ALA A 1 75 ? -3.039 11.714 10.928 1.00 96.00 75 ALA A O 1
ATOM 583 N N . ALA A 1 76 ? -3.500 10.397 9.171 1.00 96.56 76 ALA A N 1
ATOM 584 C CA . ALA A 1 76 ? -4.648 9.759 9.806 1.00 96.56 76 ALA A CA 1
ATOM 585 C C . ALA A 1 76 ? -4.238 8.980 11.065 1.00 96.56 76 ALA A C 1
ATOM 587 O O . ALA A 1 76 ? -4.927 9.072 12.077 1.00 96.56 76 ALA A O 1
ATOM 588 N N . VAL A 1 77 ? -3.100 8.275 11.043 1.00 97.50 77 VAL A N 1
ATOM 589 C CA . VAL A 1 77 ? -2.554 7.585 12.226 1.00 97.50 77 VAL A CA 1
ATOM 590 C C . VAL A 1 77 ? -2.043 8.574 13.277 1.00 97.50 77 VAL A C 1
ATOM 592 O O . VAL A 1 77 ? -2.242 8.348 14.470 1.00 97.50 77 VAL A O 1
ATOM 595 N N . ALA A 1 78 ? -1.402 9.671 12.866 1.00 97.38 78 ALA A N 1
ATOM 596 C CA . ALA A 1 78 ? -0.969 10.730 13.778 1.00 97.38 78 ALA A CA 1
ATOM 597 C C . ALA A 1 78 ? -2.156 11.324 14.549 1.00 97.38 78 ALA A C 1
ATOM 599 O O . ALA A 1 78 ? -2.086 11.479 15.767 1.00 97.38 78 ALA A O 1
ATOM 600 N N . TRP A 1 79 ? -3.267 11.577 13.854 1.00 97.62 79 TRP A N 1
ATOM 601 C CA . TRP A 1 79 ? -4.505 12.066 14.457 1.00 97.62 79 TRP A CA 1
ATOM 602 C C . TRP A 1 79 ? -5.058 11.076 15.495 1.00 97.62 79 TRP A C 1
ATOM 604 O O . TRP A 1 79 ? -5.393 11.472 16.609 1.00 97.62 79 TRP A O 1
ATOM 614 N N . GLU A 1 80 ? -5.086 9.772 15.186 1.00 97.94 80 GLU A N 1
ATOM 615 C CA . GLU A 1 80 ? -5.550 8.739 16.132 1.00 97.94 80 GLU A CA 1
ATOM 616 C C . GLU A 1 80 ? -4.678 8.698 17.397 1.00 97.94 80 GLU A C 1
ATOM 618 O O . GLU A 1 80 ? -5.186 8.518 18.507 1.00 97.94 80 GLU A O 1
ATOM 623 N N . LYS A 1 81 ? -3.362 8.902 17.250 1.00 97.56 81 LYS A N 1
ATOM 624 C CA . LYS A 1 81 ? -2.424 9.004 18.379 1.00 97.56 81 LYS A CA 1
ATOM 625 C C . LYS A 1 81 ? -2.694 10.231 19.233 1.00 97.56 81 LYS A C 1
ATOM 627 O O . LYS A 1 81 ? -2.716 10.122 20.455 1.00 97.56 81 LYS A O 1
ATOM 632 N N . GLU A 1 82 ? -2.908 11.383 18.605 1.00 97.00 82 GLU A N 1
ATOM 633 C CA . GLU A 1 82 ? -3.202 12.636 19.302 1.00 97.00 82 GLU A CA 1
ATOM 634 C C . GLU A 1 82 ? -4.494 12.537 20.126 1.00 97.00 82 GLU A C 1
ATOM 636 O O . GLU A 1 82 ? -4.556 13.033 21.250 1.00 97.00 82 GLU A O 1
ATOM 641 N N . LYS A 1 83 ? -5.509 11.832 19.609 1.00 95.75 83 LYS A N 1
ATOM 642 C CA . LYS A 1 83 ? -6.760 11.557 20.334 1.00 95.75 83 LYS A CA 1
ATOM 643 C C . LYS A 1 83 ? -6.644 10.466 21.401 1.00 95.75 83 LYS A C 1
ATOM 645 O O . LYS A 1 83 ? -7.593 10.265 22.154 1.00 95.75 83 LYS A O 1
ATOM 650 N N . GLY A 1 84 ? -5.503 9.781 21.496 1.00 95.31 84 GLY A N 1
ATOM 651 C CA . GLY A 1 84 ? -5.282 8.696 22.453 1.00 95.31 84 GLY A CA 1
ATOM 652 C C . GLY A 1 84 ? -5.953 7.372 22.071 1.00 95.31 84 GLY A C 1
ATOM 653 O O . GLY A 1 84 ? -6.052 6.483 22.914 1.00 95.31 84 GLY A O 1
ATOM 654 N N . ASN A 1 85 ? -6.391 7.219 20.817 1.00 94.38 85 ASN A N 1
ATOM 655 C CA . ASN A 1 85 ? -7.034 5.996 20.325 1.00 94.38 85 ASN A CA 1
ATOM 656 C C . ASN A 1 85 ? -6.031 4.862 20.082 1.00 94.38 85 ASN A C 1
ATOM 658 O O . ASN A 1 85 ? -6.408 3.690 20.115 1.00 94.38 85 ASN A O 1
ATOM 662 N N . VAL A 1 86 ? -4.762 5.202 19.835 1.00 95.75 86 VAL A N 1
ATOM 663 C CA . VAL A 1 86 ? -3.672 4.241 19.628 1.00 95.75 86 VAL A CA 1
ATOM 664 C C . VAL A 1 86 ? -2.408 4.661 20.392 1.00 95.75 86 VAL A C 1
ATOM 666 O O . VAL A 1 86 ? -2.179 5.859 20.584 1.00 95.75 86 VAL A O 1
ATOM 669 N N . PRO A 1 87 ? -1.553 3.709 20.811 1.00 95.25 87 PRO A N 1
ATOM 670 C CA . PRO A 1 87 ? -0.290 4.023 21.476 1.00 95.25 87 PRO A CA 1
ATOM 671 C C . PRO A 1 87 ? 0.635 4.905 20.625 1.00 95.25 87 PRO A C 1
ATOM 673 O O . PRO A 1 87 ? 0.699 4.776 19.399 1.00 95.25 87 PRO A O 1
ATOM 676 N N . ALA A 1 88 ? 1.405 5.777 21.280 1.00 94.38 88 ALA A N 1
ATOM 677 C CA . ALA A 1 88 ? 2.285 6.736 20.607 1.00 94.38 88 ALA A CA 1
ATOM 678 C C . ALA A 1 88 ? 3.355 6.064 19.721 1.00 94.38 88 ALA A C 1
ATOM 680 O O . ALA A 1 88 ? 3.702 6.574 18.650 1.00 94.38 88 ALA A O 1
ATOM 681 N N . ASP A 1 89 ? 3.850 4.902 20.138 1.00 95.50 89 ASP A N 1
ATOM 682 C CA . ASP A 1 89 ? 4.879 4.110 19.464 1.00 95.50 89 ASP A CA 1
ATOM 683 C C . ASP A 1 89 ? 4.322 3.122 18.425 1.00 95.50 89 ASP A C 1
ATOM 685 O O . ASP A 1 89 ? 5.083 2.619 17.595 1.00 95.50 89 ASP A O 1
ATOM 689 N N . ALA A 1 90 ? 3.004 2.888 18.402 1.00 95.69 90 ALA A N 1
ATOM 690 C CA . ALA A 1 90 ? 2.376 1.965 17.460 1.00 95.69 90 ALA A CA 1
ATOM 691 C C . ALA A 1 90 ? 2.612 2.393 16.002 1.00 95.69 90 ALA A C 1
ATOM 693 O O . ALA A 1 90 ? 2.561 3.580 15.667 1.00 95.69 90 ALA A O 1
ATOM 694 N N . LYS A 1 91 ? 2.842 1.426 15.108 1.00 97.38 91 LYS A N 1
ATOM 695 C CA . LYS A 1 91 ? 2.972 1.674 13.666 1.00 97.38 91 LYS A CA 1
ATOM 696 C C . LYS A 1 91 ? 2.013 0.810 12.870 1.00 97.38 91 LYS A C 1
ATOM 698 O O . LYS A 1 91 ? 1.902 -0.383 13.133 1.00 97.38 91 LYS A O 1
ATOM 703 N N . MET A 1 92 ? 1.356 1.418 11.890 1.00 97.62 92 MET A N 1
ATOM 704 C CA . MET A 1 92 ? 0.393 0.733 11.035 1.00 97.62 92 MET A CA 1
ATOM 705 C C . MET A 1 92 ? 1.153 -0.078 9.993 1.00 97.62 92 MET A C 1
ATOM 707 O O . MET A 1 92 ? 2.040 0.456 9.326 1.00 97.62 92 MET A O 1
ATOM 711 N N . SER A 1 93 ? 0.825 -1.360 9.850 1.00 97.81 93 SER A N 1
ATOM 712 C CA . SER A 1 93 ? 1.455 -2.214 8.840 1.00 97.81 93 SER A CA 1
ATOM 713 C C . SER A 1 93 ? 0.817 -1.976 7.475 1.00 97.81 93 SER A C 1
ATOM 715 O O . SER A 1 93 ? -0.393 -2.132 7.324 1.00 97.81 93 SER A O 1
ATOM 717 N N . VAL A 1 94 ? 1.641 -1.619 6.488 1.00 97.62 94 VAL A N 1
ATOM 718 C CA . VAL A 1 94 ? 1.208 -1.296 5.123 1.00 97.62 94 VAL A CA 1
ATOM 719 C C . VAL A 1 94 ? 1.983 -2.146 4.121 1.00 97.62 94 VAL A C 1
ATOM 721 O O . VAL A 1 94 ? 3.212 -2.157 4.129 1.00 97.62 94 VAL A O 1
ATOM 724 N N . VAL A 1 95 ? 1.273 -2.838 3.237 1.00 97.62 95 VAL A N 1
ATOM 725 C CA . VAL A 1 95 ? 1.821 -3.565 2.088 1.00 97.62 95 VAL A CA 1
ATOM 726 C C . VAL A 1 95 ? 1.570 -2.757 0.827 1.00 97.62 95 VAL A C 1
ATOM 728 O O . VAL A 1 95 ? 0.424 -2.502 0.461 1.00 97.62 95 VAL A O 1
ATOM 731 N N . LEU A 1 96 ? 2.643 -2.405 0.131 1.00 96.56 96 LEU A N 1
ATOM 732 C CA . LEU A 1 96 ? 2.577 -1.845 -1.209 1.00 96.56 96 LEU A CA 1
ATOM 733 C C . LEU A 1 96 ? 2.989 -2.910 -2.211 1.00 96.56 96 LEU A C 1
ATOM 735 O O . LEU A 1 96 ? 4.077 -3.482 -2.136 1.00 96.56 96 LEU A O 1
ATOM 739 N N . SER A 1 97 ? 2.098 -3.156 -3.155 1.00 95.12 97 SER A N 1
ATOM 740 C CA . SER A 1 97 ? 2.304 -4.085 -4.261 1.00 95.12 97 SER A CA 1
ATOM 741 C C . SER A 1 97 ? 2.630 -3.290 -5.517 1.00 95.12 97 SER A C 1
ATOM 743 O O . SER A 1 97 ? 1.783 -2.562 -6.032 1.00 95.12 97 SER A O 1
ATOM 745 N N . ILE A 1 98 ? 3.870 -3.395 -5.981 1.00 94.75 98 ILE A N 1
ATOM 746 C CA . ILE A 1 98 ? 4.431 -2.563 -7.040 1.00 94.75 98 ILE A CA 1
ATOM 747 C C . ILE A 1 98 ? 4.398 -3.332 -8.354 1.00 94.75 98 ILE A C 1
ATOM 749 O O . ILE A 1 98 ? 5.062 -4.353 -8.509 1.00 94.75 98 ILE A O 1
ATOM 753 N N . THR A 1 99 ? 3.634 -2.809 -9.301 1.00 93.00 99 THR A N 1
ATOM 754 C CA . THR A 1 99 ? 3.477 -3.356 -10.648 1.00 93.00 99 THR A CA 1
ATOM 755 C C . THR A 1 99 ? 4.082 -2.408 -11.649 1.00 93.00 99 THR A C 1
ATOM 757 O O . THR A 1 99 ? 3.835 -1.210 -11.572 1.00 93.00 99 THR A O 1
ATOM 760 N N . CYS A 1 100 ? 4.826 -2.928 -12.613 1.00 93.69 100 CYS A N 1
ATOM 761 C CA . CYS A 1 100 ? 5.492 -2.111 -13.612 1.00 93.69 100 CYS A CA 1
ATOM 762 C C . CYS A 1 100 ? 4.809 -2.211 -14.976 1.00 93.69 100 CYS A C 1
ATOM 764 O O . CYS A 1 100 ? 4.334 -3.271 -15.375 1.00 93.69 100 CYS A O 1
ATOM 766 N N . THR A 1 101 ? 4.822 -1.118 -15.739 1.00 93.25 101 THR A N 1
ATOM 767 C CA . THR A 1 101 ? 4.393 -1.144 -17.147 1.00 93.25 101 THR A CA 1
ATOM 768 C C . THR A 1 101 ? 5.388 -1.874 -18.055 1.00 93.25 101 THR A C 1
ATOM 770 O O . THR A 1 101 ? 4.988 -2.360 -19.109 1.00 93.25 101 THR A O 1
ATOM 773 N N . HIS A 1 102 ? 6.664 -1.971 -17.658 1.00 94.00 102 HIS A N 1
ATOM 774 C CA . HIS A 1 102 ? 7.749 -2.630 -18.401 1.00 94.00 102 HIS A CA 1
ATOM 775 C C . HIS A 1 102 ? 8.497 -3.604 -17.481 1.00 94.00 102 HIS A C 1
ATOM 777 O O . HIS A 1 102 ? 8.739 -3.282 -16.315 1.00 94.00 102 HIS A O 1
ATOM 783 N N . ALA A 1 103 ? 8.908 -4.768 -17.994 1.00 92.69 103 ALA A N 1
ATOM 784 C CA . ALA A 1 103 ? 9.614 -5.773 -17.190 1.00 92.69 103 ALA A CA 1
ATOM 785 C C . ALA A 1 103 ? 10.964 -5.255 -16.669 1.00 92.69 103 ALA A C 1
ATOM 787 O O . ALA A 1 103 ? 11.324 -5.524 -15.521 1.00 92.69 103 ALA A O 1
ATOM 788 N N . GLY A 1 104 ? 11.677 -4.461 -17.469 1.00 94.56 104 GLY A N 1
ATOM 789 C CA . GLY A 1 104 ? 12.953 -3.849 -17.109 1.00 94.56 104 GLY A CA 1
ATOM 790 C C . GLY A 1 104 ? 12.887 -2.893 -15.915 1.00 94.56 104 GLY A C 1
ATOM 791 O O . GLY A 1 104 ? 13.918 -2.605 -15.312 1.00 94.56 104 GLY A O 1
ATOM 792 N N . LEU A 1 105 ? 11.693 -2.439 -15.508 1.00 95.81 105 LEU A N 1
ATOM 793 C CA . LEU A 1 105 ? 11.523 -1.610 -14.308 1.00 95.81 105 LEU A CA 1
ATOM 794 C C . LEU A 1 105 ? 11.536 -2.421 -13.004 1.00 95.81 105 LEU A C 1
ATOM 796 O O . LEU A 1 105 ? 11.801 -1.849 -11.947 1.00 95.81 105 LEU A O 1
ATOM 800 N N . ARG A 1 106 ? 11.289 -3.740 -13.043 1.00 94.31 106 ARG A N 1
ATOM 801 C CA . ARG A 1 106 ? 11.242 -4.602 -11.840 1.00 94.31 106 ARG A CA 1
ATOM 802 C C . ARG A 1 106 ? 12.434 -4.410 -10.899 1.00 94.31 106 ARG A C 1
ATOM 804 O O . ARG A 1 106 ? 12.200 -4.198 -9.710 1.00 94.31 106 ARG A O 1
ATOM 811 N N . PRO A 1 107 ? 13.697 -4.425 -11.374 1.00 95.12 107 PRO A N 1
ATOM 812 C CA . PRO A 1 107 ? 14.853 -4.373 -10.481 1.00 95.12 107 PRO A CA 1
ATOM 813 C C . PRO A 1 107 ? 15.021 -3.027 -9.767 1.00 95.12 107 PRO A C 1
ATOM 815 O O . PRO A 1 107 ? 15.731 -2.962 -8.769 1.00 95.12 107 PRO A O 1
ATOM 818 N N . ILE A 1 108 ? 14.396 -1.960 -10.276 1.00 96.56 108 ILE A N 1
ATOM 819 C CA . ILE A 1 108 ? 14.495 -0.600 -9.726 1.00 96.56 108 ILE A CA 1
ATOM 820 C C . ILE A 1 108 ? 13.200 -0.125 -9.056 1.00 96.56 108 ILE A C 1
ATOM 822 O O . ILE A 1 108 ? 13.187 0.934 -8.436 1.00 96.56 108 ILE A O 1
ATOM 826 N N . ALA A 1 109 ? 12.120 -0.906 -9.125 1.00 95.31 109 ALA A N 1
ATOM 827 C CA . ALA A 1 109 ? 10.798 -0.513 -8.647 1.00 95.31 109 ALA A CA 1
ATOM 828 C C . ALA A 1 109 ? 10.781 -0.168 -7.148 1.00 95.31 109 ALA A C 1
ATOM 830 O O . ALA A 1 109 ? 10.260 0.870 -6.743 1.00 95.31 109 ALA A O 1
ATOM 831 N N . LYS A 1 110 ? 11.405 -1.007 -6.314 1.00 95.62 110 LYS A N 1
ATOM 832 C CA . LYS A 1 110 ? 11.523 -0.747 -4.869 1.00 95.62 110 LYS A CA 1
ATOM 833 C C . LYS A 1 110 ? 12.451 0.413 -4.561 1.00 95.62 110 LYS A C 1
ATOM 835 O O . LYS A 1 110 ? 12.104 1.255 -3.739 1.00 95.62 110 LYS A O 1
ATOM 840 N N . GLN A 1 111 ? 13.589 0.466 -5.250 1.00 95.38 111 GLN A N 1
ATOM 841 C CA . GLN A 1 111 ? 14.548 1.553 -5.096 1.00 95.38 111 GLN A CA 1
ATOM 842 C C . GLN A 1 111 ? 13.884 2.904 -5.377 1.00 95.38 111 GLN A C 1
ATOM 844 O O . GLN A 1 111 ? 14.061 3.830 -4.595 1.00 95.38 111 GLN A O 1
ATOM 849 N N . TYR A 1 112 ? 13.059 2.996 -6.425 1.00 96.06 112 TYR A N 1
ATOM 850 C CA . TYR A 1 112 ? 12.301 4.206 -6.732 1.00 96.06 112 TYR A CA 1
ATOM 851 C C . TYR A 1 112 ? 11.411 4.644 -5.564 1.00 96.06 112 TYR A C 1
ATOM 853 O O . TYR A 1 112 ? 11.460 5.803 -5.163 1.00 96.06 112 TYR A O 1
ATOM 861 N N . VAL A 1 113 ? 10.622 3.727 -4.990 1.00 94.88 113 VAL A N 1
ATOM 862 C CA . VAL A 1 113 ? 9.742 4.050 -3.854 1.00 94.88 113 VAL A CA 1
ATOM 863 C C . VAL A 1 113 ? 10.562 4.519 -2.650 1.00 94.88 113 VAL A C 1
ATOM 865 O O . VAL A 1 113 ? 10.220 5.511 -2.013 1.00 94.88 113 VAL A O 1
ATOM 868 N N . GLU A 1 114 ? 11.667 3.841 -2.345 1.00 94.06 114 GLU A N 1
ATOM 869 C CA . GLU A 1 114 ? 12.555 4.221 -1.244 1.00 94.06 114 GLU A CA 1
ATOM 870 C C . GLU A 1 114 ? 13.226 5.585 -1.462 1.00 94.06 114 GLU A C 1
ATOM 872 O O . GLU A 1 114 ? 13.392 6.342 -0.507 1.00 94.06 114 GLU A O 1
ATOM 877 N N . GLU A 1 115 ? 13.623 5.908 -2.692 1.00 92.56 115 GLU A N 1
ATOM 878 C CA . GLU A 1 115 ? 14.214 7.199 -3.053 1.00 92.56 115 GLU A CA 1
ATOM 879 C C . GLU A 1 115 ? 13.175 8.323 -3.013 1.00 92.56 115 GLU A C 1
ATOM 881 O O . GLU A 1 115 ? 13.415 9.328 -2.347 1.00 92.56 115 GLU A O 1
ATOM 886 N N . ALA A 1 116 ? 11.986 8.116 -3.583 1.00 91.50 116 ALA A N 1
ATOM 887 C CA . ALA A 1 116 ? 10.881 9.074 -3.513 1.00 91.50 116 ALA A CA 1
ATOM 888 C C . ALA A 1 116 ? 10.513 9.418 -2.058 1.00 91.50 116 ALA A C 1
ATOM 890 O O . ALA A 1 116 ? 10.277 10.574 -1.715 1.00 91.50 116 ALA A O 1
ATOM 891 N N . MET A 1 117 ? 10.527 8.428 -1.161 1.00 91.44 117 MET A N 1
ATOM 892 C CA . MET A 1 117 ? 10.267 8.650 0.265 1.00 91.44 117 MET A CA 1
ATOM 893 C C . MET A 1 117 ? 11.377 9.452 0.965 1.00 91.44 117 MET A C 1
ATOM 895 O O . MET A 1 117 ? 11.101 10.146 1.945 1.00 91.44 117 MET A O 1
ATOM 899 N N . LYS A 1 118 ? 12.629 9.378 0.491 1.00 89.19 118 LYS A N 1
ATOM 900 C CA . LYS A 1 118 ? 13.760 10.157 1.035 1.00 89.19 118 LYS A CA 1
ATOM 901 C C . LYS A 1 118 ? 13.721 11.624 0.612 1.00 89.19 118 LYS A C 1
ATOM 903 O O . LYS A 1 118 ? 14.252 12.457 1.343 1.00 89.19 118 LYS A O 1
ATOM 908 N N . GLU A 1 119 ? 13.104 11.928 -0.528 1.00 85.62 119 GLU A N 1
ATOM 909 C CA . GLU A 1 119 ? 12.931 13.298 -1.031 1.00 85.62 119 GLU A CA 1
ATOM 910 C C . GLU A 1 119 ? 11.935 14.118 -0.196 1.00 85.62 119 GLU A C 1
ATOM 912 O O . GLU A 1 119 ? 11.919 15.346 -0.281 1.00 85.62 119 GLU A O 1
ATOM 917 N N . LEU A 1 120 ? 11.133 13.466 0.656 1.00 87.69 120 LEU A N 1
ATOM 918 C CA . LEU A 1 120 ? 10.185 14.156 1.522 1.00 87.69 120 LEU A CA 1
ATOM 919 C C . LEU A 1 120 ? 10.890 15.066 2.552 1.00 87.69 120 LEU A C 1
ATOM 921 O O . LEU A 1 120 ? 11.774 14.601 3.293 1.00 87.69 120 LEU A O 1
ATOM 925 N N . PRO A 1 121 ? 10.442 16.333 2.682 1.00 88.31 121 PRO A N 1
ATOM 926 C CA . PRO A 1 121 ? 10.826 17.217 3.780 1.00 88.31 121 PRO A CA 1
ATOM 927 C C . PRO A 1 121 ? 10.600 16.570 5.153 1.00 88.31 121 PRO A C 1
ATOM 929 O O . PRO A 1 121 ? 9.705 15.744 5.323 1.00 88.31 121 PRO A O 1
ATOM 932 N N . GLU A 1 122 ? 11.401 16.936 6.157 1.00 88.56 122 GLU A N 1
ATOM 933 C CA . GLU A 1 122 ? 11.392 16.295 7.484 1.00 88.56 122 GLU A CA 1
ATOM 934 C C . GLU A 1 122 ? 10.025 16.335 8.196 1.00 88.56 122 GLU A C 1
ATOM 936 O O . GLU A 1 122 ? 9.628 15.377 8.874 1.00 88.56 122 GLU A O 1
ATOM 941 N N . ASP A 1 123 ? 9.286 17.426 8.017 1.00 87.75 123 ASP A N 1
ATOM 942 C CA . ASP A 1 123 ? 7.931 17.635 8.523 1.00 87.75 123 ASP A CA 1
ATOM 943 C C . ASP A 1 123 ? 6.875 16.798 7.781 1.00 87.75 123 ASP A C 1
ATOM 945 O O . ASP A 1 123 ? 5.808 16.550 8.332 1.00 87.75 123 ASP A O 1
ATOM 949 N N . GLN A 1 124 ? 7.197 16.285 6.590 1.00 87.44 124 GLN A N 1
ATOM 950 C CA . GLN A 1 124 ? 6.313 15.467 5.749 1.00 87.44 124 GLN A CA 1
ATOM 951 C C . GLN A 1 124 ? 6.706 13.987 5.690 1.00 87.44 124 GLN A C 1
ATOM 953 O O . GLN A 1 124 ? 6.048 13.198 5.012 1.00 87.44 124 GLN A O 1
ATOM 958 N N . ARG A 1 125 ? 7.784 13.590 6.373 1.00 92.00 125 ARG A N 1
ATOM 959 C CA . ARG A 1 125 ? 8.213 12.189 6.426 1.00 92.00 125 ARG A CA 1
ATOM 960 C C . ARG A 1 125 ? 7.165 11.324 7.112 1.00 92.00 125 ARG A C 1
ATOM 962 O O . ARG A 1 125 ? 6.695 11.659 8.195 1.00 92.00 125 ARG A O 1
ATOM 969 N N . VAL A 1 126 ? 6.930 10.157 6.525 1.00 94.94 126 VAL A N 1
ATOM 970 C CA . VAL A 1 126 ? 6.064 9.106 7.062 1.00 94.94 126 VAL A CA 1
ATOM 971 C C . VAL A 1 126 ? 6.721 8.457 8.284 1.00 94.94 126 VAL A C 1
ATOM 973 O O . VAL A 1 126 ? 7.769 7.814 8.172 1.00 94.94 126 VAL A O 1
ATOM 976 N N . LYS A 1 127 ? 6.131 8.644 9.468 1.00 95.75 127 LYS A N 1
ATOM 977 C CA . LYS A 1 127 ? 6.726 8.265 10.771 1.00 95.75 127 LYS A CA 1
ATOM 978 C C . LYS A 1 127 ? 5.988 7.119 11.458 1.00 95.75 127 LYS A C 1
ATOM 980 O O . LYS A 1 127 ? 6.575 6.384 12.261 1.00 95.75 127 LYS A O 1
ATOM 985 N N . HIS A 1 128 ? 4.710 6.966 11.156 1.00 97.38 128 HIS A N 1
ATOM 986 C CA . HIS A 1 128 ? 3.750 6.115 11.843 1.00 97.38 128 HIS A CA 1
ATOM 987 C C . HIS A 1 128 ? 3.364 4.866 11.047 1.00 97.38 128 HIS A C 1
ATOM 989 O O . HIS A 1 128 ? 2.597 4.044 11.547 1.00 97.38 128 HIS A O 1
ATOM 995 N N . LEU A 1 129 ? 3.932 4.675 9.855 1.00 97.31 129 LEU A N 1
ATOM 996 C CA . LEU A 1 129 ? 3.722 3.484 9.034 1.00 97.31 129 LEU A CA 1
ATOM 997 C C . LEU A 1 129 ? 4.940 2.544 9.074 1.00 97.31 129 LEU A C 1
ATOM 999 O O . LEU A 1 129 ? 6.096 2.972 9.149 1.00 97.31 129 LEU A O 1
ATOM 1003 N N . LYS A 1 130 ? 4.674 1.239 9.009 1.00 97.19 130 LYS A N 1
ATOM 1004 C CA . LYS A 1 130 ? 5.632 0.167 8.721 1.00 97.19 130 LYS A CA 1
ATOM 1005 C C . LYS A 1 130 ? 5.328 -0.341 7.313 1.00 97.19 130 LYS A C 1
ATOM 1007 O O . LYS A 1 130 ? 4.431 -1.161 7.128 1.00 97.19 130 LYS A O 1
ATOM 1012 N N . ILE A 1 131 ? 6.062 0.177 6.335 1.00 97.31 131 ILE A N 1
ATOM 1013 C CA . ILE A 1 131 ? 5.818 -0.084 4.914 1.00 97.31 131 ILE A CA 1
ATOM 1014 C C . ILE A 1 131 ? 6.625 -1.302 4.458 1.00 97.31 131 ILE A C 1
ATOM 1016 O O . ILE A 1 131 ? 7.819 -1.407 4.734 1.00 97.31 131 ILE A O 1
ATOM 1020 N N . MET A 1 132 ? 5.973 -2.207 3.737 1.00 97.44 132 MET A N 1
ATOM 1021 C CA . MET A 1 132 ? 6.574 -3.370 3.093 1.00 97.44 132 MET A CA 1
ATOM 1022 C C . MET A 1 132 ? 6.316 -3.295 1.594 1.00 97.44 132 MET A C 1
ATOM 1024 O O . MET A 1 132 ? 5.178 -3.106 1.170 1.00 97.44 132 MET A O 1
ATOM 1028 N N . LEU A 1 133 ? 7.373 -3.443 0.801 1.00 97.25 133 LEU A N 1
ATOM 1029 C CA . LEU A 1 133 ? 7.323 -3.287 -0.649 1.00 97.25 133 LEU A CA 1
ATOM 1030 C C . LEU A 1 133 ? 7.483 -4.643 -1.336 1.00 97.25 133 LEU A C 1
ATOM 1032 O O . LEU A 1 133 ? 8.488 -5.328 -1.116 1.00 97.25 133 LEU A O 1
ATOM 1036 N N . PHE A 1 134 ? 6.524 -4.985 -2.192 1.00 96.50 134 PHE A N 1
ATOM 1037 C CA . PHE A 1 134 ? 6.508 -6.223 -2.963 1.00 96.50 134 PHE A CA 1
ATOM 1038 C C . PHE A 1 134 ? 6.389 -5.911 -4.446 1.00 96.50 134 PHE A C 1
ATOM 1040 O O . PHE A 1 134 ? 5.331 -5.496 -4.908 1.00 96.50 134 PHE A O 1
ATOM 1047 N N . SER A 1 135 ? 7.475 -6.115 -5.184 1.00 94.75 135 SER A N 1
ATOM 1048 C CA . SER A 1 135 ? 7.429 -6.256 -6.635 1.00 94.75 135 SER A CA 1
ATOM 1049 C C . SER A 1 135 ? 7.253 -7.728 -7.010 1.00 94.75 135 SER A C 1
ATOM 1051 O O . SER A 1 135 ? 7.229 -8.607 -6.142 1.00 94.75 135 SER A O 1
ATOM 1053 N N . GLU A 1 136 ? 7.209 -8.001 -8.310 1.00 93.81 136 GLU A N 1
ATOM 1054 C CA . GLU A 1 136 ? 7.205 -9.364 -8.836 1.00 93.81 136 GLU A CA 1
ATOM 1055 C C . GLU A 1 136 ? 8.376 -10.204 -8.299 1.00 93.81 136 GLU A C 1
ATOM 1057 O O . GLU A 1 136 ? 8.223 -11.394 -8.040 1.00 93.81 136 GLU A O 1
ATOM 1062 N N . ILE A 1 137 ? 9.534 -9.573 -8.063 1.00 95.31 137 ILE A N 1
ATOM 1063 C CA . ILE A 1 137 ? 10.736 -10.235 -7.537 1.00 95.31 137 ILE A CA 1
ATOM 1064 C C . ILE A 1 137 ? 10.473 -10.797 -6.134 1.00 95.31 137 ILE A C 1
ATOM 1066 O O . ILE A 1 137 ? 10.812 -11.946 -5.847 1.00 95.31 137 ILE A O 1
ATOM 1070 N N . GLU A 1 138 ? 9.857 -10.010 -5.248 1.00 95.81 138 GLU A N 1
ATOM 1071 C CA . GLU A 1 138 ? 9.553 -10.461 -3.889 1.00 95.81 138 GLU A CA 1
ATOM 1072 C C . GLU A 1 138 ? 8.428 -11.491 -3.860 1.00 95.81 138 GLU A C 1
ATOM 1074 O O . GLU A 1 138 ? 8.480 -12.420 -3.052 1.00 95.81 138 GLU A O 1
ATOM 1079 N N . THR A 1 139 ? 7.414 -11.352 -4.716 1.00 95.31 139 THR A N 1
ATOM 1080 C CA . THR A 1 139 ? 6.338 -12.345 -4.769 1.00 95.31 139 THR A CA 1
ATOM 1081 C C . THR A 1 139 ? 6.830 -13.679 -5.302 1.00 95.31 139 THR A C 1
ATOM 1083 O O . THR A 1 139 ? 6.477 -14.711 -4.736 1.00 95.31 139 THR A O 1
ATOM 1086 N N . ASP A 1 140 ? 7.713 -13.675 -6.301 1.00 94.94 140 ASP A N 1
ATOM 1087 C CA . ASP A 1 140 ? 8.374 -14.887 -6.782 1.00 94.94 140 ASP A CA 1
ATOM 1088 C C . ASP A 1 140 ? 9.219 -15.541 -5.689 1.00 94.94 140 ASP A C 1
ATOM 1090 O O . ASP A 1 140 ? 9.133 -16.753 -5.487 1.00 94.94 140 ASP A O 1
ATOM 1094 N N . ALA A 1 141 ? 9.972 -14.746 -4.924 1.00 95.75 141 ALA A N 1
ATOM 1095 C CA . ALA A 1 141 ? 10.745 -15.254 -3.796 1.00 95.75 141 ALA A CA 1
ATOM 1096 C C . ALA A 1 141 ? 9.851 -15.888 -2.713 1.00 95.75 141 ALA A C 1
ATOM 1098 O O . ALA A 1 141 ? 10.215 -16.919 -2.144 1.00 95.75 141 ALA A O 1
ATOM 1099 N N . ILE A 1 142 ? 8.668 -15.323 -2.445 1.00 95.50 142 ILE A N 1
ATOM 1100 C CA . ILE A 1 142 ? 7.673 -15.929 -1.545 1.00 95.50 142 ILE A CA 1
ATOM 1101 C C . ILE A 1 142 ? 7.146 -17.245 -2.122 1.00 95.50 142 ILE A C 1
ATOM 1103 O O . ILE A 1 142 ? 7.047 -18.237 -1.396 1.00 95.50 142 ILE A O 1
ATOM 1107 N N . VAL A 1 143 ? 6.800 -17.272 -3.410 1.00 94.69 143 VAL A N 1
ATOM 1108 C CA . VAL A 1 143 ? 6.305 -18.488 -4.062 1.00 94.69 143 VAL A CA 1
ATOM 1109 C C . VAL A 1 143 ? 7.346 -19.595 -3.949 1.00 94.69 143 VAL A C 1
ATOM 1111 O O . VAL A 1 143 ? 7.040 -20.674 -3.444 1.00 94.69 143 VAL A O 1
ATOM 1114 N N . ASP A 1 144 ? 8.580 -19.314 -4.357 1.00 95.12 144 ASP A N 1
ATOM 1115 C CA . ASP A 1 144 ? 9.648 -20.305 -4.417 1.00 95.12 144 ASP A CA 1
ATOM 1116 C C . ASP A 1 144 ? 10.143 -20.715 -3.017 1.00 95.12 144 ASP A C 1
ATOM 1118 O O . ASP A 1 144 ? 10.398 -21.895 -2.773 1.00 95.12 144 ASP A O 1
ATOM 1122 N N . GLY A 1 145 ? 10.238 -19.770 -2.077 1.00 94.50 145 GLY A N 1
ATOM 1123 C CA . GLY A 1 145 ? 10.788 -20.002 -0.739 1.00 94.50 145 GLY A CA 1
ATOM 1124 C C . GLY A 1 145 ? 9.782 -20.466 0.317 1.00 94.50 145 GLY A C 1
ATOM 1125 O O . GLY A 1 145 ? 10.179 -21.110 1.288 1.00 94.50 145 GLY A O 1
ATOM 1126 N N . VAL A 1 146 ? 8.491 -20.157 0.154 1.00 93.12 146 VAL A N 1
ATOM 1127 C CA . VAL A 1 146 ? 7.456 -20.415 1.174 1.00 93.12 146 VAL A CA 1
ATOM 1128 C C . VAL A 1 146 ? 6.333 -21.287 0.626 1.00 93.12 146 VAL A C 1
ATOM 1130 O O . VAL A 1 146 ? 6.052 -22.347 1.190 1.00 93.12 146 VAL A O 1
ATOM 1133 N N . LEU A 1 147 ? 5.697 -20.879 -0.476 1.00 92.50 147 LEU A N 1
ATOM 1134 C CA . LEU A 1 147 ? 4.482 -21.545 -0.953 1.00 92.50 147 LEU A CA 1
ATOM 1135 C C . LEU A 1 147 ? 4.773 -22.912 -1.573 1.00 92.50 147 LEU A C 1
ATOM 1137 O O . LEU A 1 147 ? 4.131 -23.887 -1.190 1.00 92.50 147 LEU A O 1
ATOM 1141 N N . LYS A 1 148 ? 5.762 -23.026 -2.467 1.00 93.00 148 LYS A N 1
ATOM 1142 C CA . LYS A 1 148 ? 6.125 -24.312 -3.085 1.00 93.00 148 LYS A CA 1
ATOM 1143 C C . LYS A 1 148 ? 6.508 -25.372 -2.040 1.00 93.00 148 LYS A C 1
ATOM 1145 O O . LYS A 1 148 ? 5.932 -26.462 -2.084 1.00 93.00 148 LYS A O 1
ATOM 1150 N N . PRO A 1 149 ? 7.374 -25.086 -1.043 1.00 92.12 149 PRO A N 1
ATOM 1151 C CA . PRO A 1 149 ? 7.655 -26.042 0.028 1.00 92.12 149 PRO A CA 1
ATOM 1152 C C . PRO A 1 149 ? 6.425 -26.424 0.860 1.00 92.12 149 PRO A C 1
ATOM 1154 O O . PRO A 1 149 ? 6.287 -27.585 1.249 1.00 92.12 149 PRO A O 1
ATOM 1157 N N . ALA A 1 150 ? 5.527 -25.476 1.148 1.00 90.88 150 ALA A N 1
ATOM 1158 C CA . ALA A 1 150 ? 4.297 -25.755 1.889 1.00 90.88 150 ALA A CA 1
ATOM 1159 C C . ALA A 1 150 ? 3.335 -26.653 1.090 1.00 90.88 150 ALA A C 1
ATOM 1161 O O . ALA A 1 150 ? 2.790 -27.612 1.636 1.00 90.88 150 ALA A O 1
ATOM 1162 N N . LEU A 1 151 ? 3.184 -26.392 -0.209 1.00 91.69 151 LEU A N 1
ATOM 1163 C CA . LEU A 1 151 ? 2.355 -27.171 -1.130 1.00 91.69 151 LEU A CA 1
ATOM 1164 C C . LEU A 1 151 ? 2.880 -28.600 -1.316 1.00 91.69 151 LEU A C 1
ATOM 1166 O O . LEU A 1 151 ? 2.104 -29.556 -1.268 1.00 91.69 151 LEU A O 1
ATOM 1170 N N . ALA A 1 152 ? 4.199 -28.766 -1.430 1.00 91.81 152 ALA A N 1
ATOM 1171 C CA . ALA A 1 152 ? 4.821 -30.084 -1.520 1.00 91.81 152 ALA A CA 1
ATOM 1172 C C . ALA A 1 152 ? 4.511 -30.957 -0.288 1.00 91.81 152 ALA A C 1
ATOM 1174 O O . ALA A 1 152 ? 4.247 -32.152 -0.425 1.00 91.81 152 ALA A O 1
ATOM 1175 N N . LYS A 1 153 ? 4.467 -30.366 0.917 1.00 92.38 153 LYS A N 1
ATOM 1176 C CA . LYS A 1 153 ? 4.137 -31.088 2.163 1.00 92.38 153 LYS A CA 1
ATOM 1177 C C . LYS A 1 153 ? 2.706 -31.626 2.204 1.00 92.38 153 LYS A C 1
ATOM 1179 O O . LYS A 1 153 ? 2.466 -32.602 2.909 1.00 92.38 153 LYS A O 1
ATOM 1184 N N . ILE A 1 154 ? 1.776 -31.016 1.471 1.00 93.56 154 ILE A N 1
ATOM 1185 C CA . ILE A 1 154 ? 0.380 -31.474 1.376 1.00 93.56 154 ILE A CA 1
ATOM 1186 C C . ILE A 1 154 ? 0.113 -32.295 0.104 1.00 93.56 154 ILE A C 1
ATOM 1188 O O . ILE A 1 154 ? -1.038 -32.577 -0.215 1.00 93.56 154 ILE A O 1
ATOM 1192 N N . GLY A 1 155 ? 1.167 -32.689 -0.621 1.00 92.31 155 GLY A N 1
ATOM 1193 C CA . GLY A 1 155 ? 1.065 -33.525 -1.817 1.00 92.31 155 GLY A CA 1
ATOM 1194 C C . GLY A 1 155 ? 0.551 -32.798 -3.061 1.00 92.31 155 GLY A C 1
ATOM 1195 O O . GLY A 1 155 ? 0.109 -33.453 -4.001 1.00 92.31 155 GLY A O 1
ATOM 1196 N N . PHE A 1 156 ? 0.594 -31.462 -3.090 1.00 90.06 156 PHE A N 1
ATOM 1197 C CA . PHE A 1 156 ? 0.203 -30.694 -4.270 1.00 90.06 156 PHE A CA 1
ATOM 1198 C C . PHE A 1 156 ? 1.345 -30.667 -5.296 1.00 90.06 156 PHE A C 1
ATOM 1200 O O . PHE A 1 156 ? 2.448 -30.2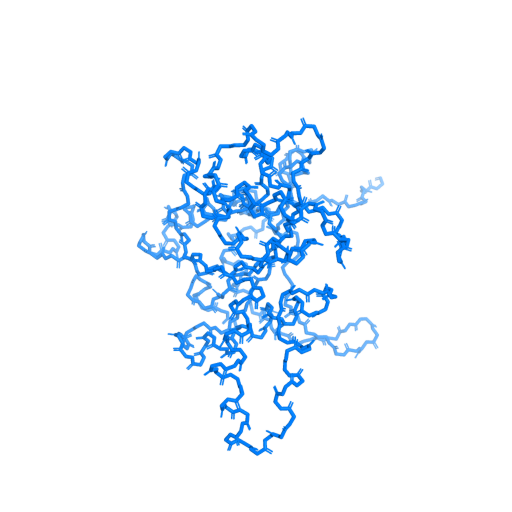13 -4.994 1.00 90.06 156 PHE A O 1
ATOM 1207 N N . SER A 1 157 ? 1.087 -31.172 -6.505 1.00 81.50 157 SER A N 1
ATOM 1208 C CA . SER A 1 157 ? 2.120 -31.422 -7.520 1.00 81.50 157 SER A CA 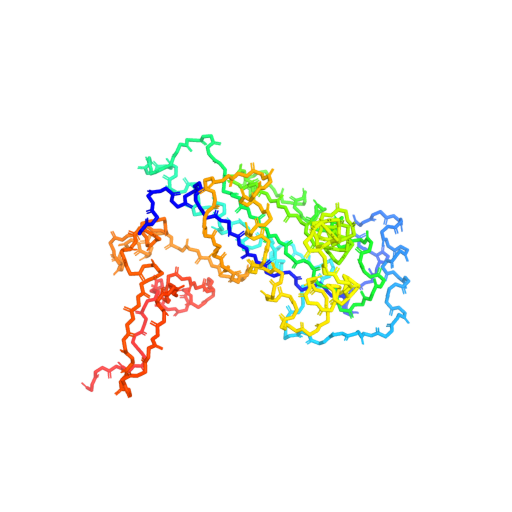1
ATOM 1209 C C . SER A 1 157 ? 2.367 -30.261 -8.488 1.00 81.50 157 SER A C 1
ATOM 1211 O O . SER A 1 157 ? 3.475 -30.139 -8.998 1.00 81.50 157 SER A O 1
ATOM 1213 N N . ASP A 1 158 ? 1.377 -29.398 -8.737 1.00 85.56 158 ASP A N 1
ATOM 1214 C CA . ASP A 1 158 ? 1.471 -28.299 -9.717 1.00 85.56 158 ASP A CA 1
ATOM 1215 C C . ASP A 1 158 ? 1.859 -26.964 -9.062 1.00 85.56 158 ASP A C 1
ATOM 1217 O O . ASP A 1 158 ? 1.200 -25.932 -9.187 1.00 85.56 158 ASP A O 1
ATOM 1221 N N . SER A 1 159 ? 2.926 -26.992 -8.266 1.00 83.25 159 SER A N 1
ATOM 1222 C CA . SER A 1 159 ? 3.343 -25.821 -7.486 1.00 83.25 159 SER A CA 1
ATOM 1223 C C . SER A 1 159 ? 3.883 -24.666 -8.351 1.00 83.25 159 SER A C 1
ATOM 1225 O O . SER A 1 159 ? 3.945 -23.529 -7.882 1.00 83.25 159 SER A O 1
ATOM 1227 N N . ASP A 1 160 ? 4.218 -24.921 -9.622 1.00 83.44 160 ASP A N 1
ATOM 1228 C CA . ASP A 1 160 ? 4.656 -23.895 -10.577 1.00 83.44 160 ASP A CA 1
ATOM 1229 C C . ASP A 1 160 ? 3.505 -23.003 -11.053 1.00 83.44 160 ASP A C 1
ATOM 1231 O O . ASP A 1 160 ? 3.707 -21.799 -11.242 1.00 83.44 160 ASP A O 1
ATOM 1235 N N . ALA A 1 161 ? 2.276 -23.531 -11.123 1.00 87.06 161 ALA A N 1
ATOM 1236 C CA . ALA A 1 161 ? 1.084 -22.734 -11.406 1.00 87.06 161 ALA A CA 1
ATOM 1237 C C . ALA A 1 161 ? 0.833 -21.628 -10.361 1.00 87.06 161 ALA A C 1
ATOM 1239 O O . ALA A 1 161 ? 0.084 -20.689 -10.629 1.00 87.06 161 ALA A O 1
ATOM 1240 N N . MET A 1 162 ? 1.490 -21.663 -9.193 1.00 88.94 162 MET A N 1
ATOM 1241 C CA . MET A 1 162 ? 1.387 -20.589 -8.196 1.00 88.94 162 MET A CA 1
ATOM 1242 C C . MET A 1 162 ? 1.866 -19.245 -8.697 1.00 88.94 162 MET A C 1
ATOM 1244 O O . MET A 1 162 ? 1.262 -18.234 -8.344 1.00 88.94 162 MET A O 1
ATOM 1248 N N . LYS A 1 163 ? 2.859 -19.216 -9.587 1.00 90.06 163 LYS A N 1
ATOM 1249 C CA . LYS A 1 163 ? 3.278 -17.954 -10.196 1.00 90.06 163 LYS A CA 1
ATOM 1250 C C . LYS A 1 163 ? 2.196 -17.367 -11.100 1.00 90.06 163 LYS A C 1
ATOM 1252 O O . LYS A 1 163 ? 2.204 -16.169 -11.315 1.00 90.06 163 LYS A O 1
ATOM 1257 N N . LEU A 1 164 ? 1.212 -18.135 -11.566 1.00 87.94 164 LEU A N 1
ATOM 1258 C CA . LEU A 1 164 ? 0.102 -17.592 -12.360 1.00 87.94 164 LEU A CA 1
ATOM 1259 C C . LEU A 1 164 ? -0.939 -16.854 -11.507 1.00 87.94 164 LEU A C 1
ATOM 1261 O O . LEU A 1 164 ? -1.648 -16.003 -12.031 1.00 87.94 164 LEU A O 1
ATOM 1265 N N . ILE A 1 165 ? -1.025 -17.151 -10.206 1.00 87.38 165 ILE A N 1
ATOM 1266 C CA . ILE A 1 165 ? -2.066 -16.600 -9.320 1.00 87.38 165 ILE A CA 1
ATOM 1267 C C . ILE A 1 165 ? -1.518 -15.680 -8.227 1.00 87.38 165 ILE A C 1
ATOM 1269 O O . ILE A 1 165 ? -2.205 -14.752 -7.808 1.00 87.38 165 ILE A O 1
ATOM 1273 N N . PHE A 1 166 ? -0.296 -15.929 -7.756 1.00 92.00 166 PHE A N 1
ATOM 1274 C CA . PHE A 1 166 ? 0.339 -15.176 -6.685 1.00 92.00 166 PHE A CA 1
ATOM 1275 C C . PHE A 1 166 ? 1.458 -14.322 -7.268 1.00 92.00 166 PHE A C 1
ATOM 1277 O O . PHE A 1 166 ? 2.549 -14.810 -7.557 1.00 92.00 166 PHE A O 1
ATOM 1284 N N . GLY A 1 167 ? 1.167 -13.039 -7.437 1.00 93.25 167 GLY A N 1
ATOM 1285 C CA . GLY A 1 167 ? 2.130 -12.034 -7.855 1.00 93.25 167 GLY A CA 1
ATOM 1286 C C . GLY A 1 167 ? 1.450 -10.708 -8.124 1.00 93.25 167 GLY A C 1
ATOM 1287 O O . GLY A 1 167 ? 0.242 -10.569 -7.932 1.00 93.25 167 GLY A O 1
ATOM 1288 N N . VAL A 1 168 ? 2.233 -9.721 -8.528 1.00 91.25 168 VAL A N 1
ATOM 1289 C CA . VAL A 1 168 ? 1.739 -8.347 -8.671 1.00 91.25 168 VAL A CA 1
ATOM 1290 C C . VAL A 1 168 ? 1.655 -7.923 -10.128 1.00 91.25 168 VAL A C 1
ATOM 1292 O O . VAL A 1 168 ? 0.862 -7.052 -10.452 1.00 91.25 168 VAL A O 1
ATOM 1295 N N . GLU A 1 169 ? 2.378 -8.573 -11.036 1.00 86.88 169 GLU A N 1
ATOM 1296 C CA . GLU A 1 169 ? 2.348 -8.198 -12.448 1.00 86.88 169 GLU A CA 1
ATOM 1297 C C . GLU A 1 169 ? 1.336 -8.945 -13.315 1.00 86.88 169 GLU A C 1
ATOM 1299 O O . GLU A 1 169 ? 0.894 -10.048 -12.994 1.00 86.88 169 GLU A O 1
ATOM 1304 N N . GLY A 1 170 ? 1.019 -8.345 -14.466 1.00 76.81 170 GLY A N 1
ATOM 1305 C CA . GLY A 1 170 ? 0.127 -8.901 -15.477 1.00 76.81 170 GLY A CA 1
ATOM 1306 C C . GLY A 1 170 ? -1.302 -8.389 -15.333 1.00 76.81 170 GLY A C 1
ATOM 1307 O O . GLY A 1 170 ? -1.535 -7.195 -15.142 1.00 76.81 170 GLY A O 1
ATOM 1308 N N . GLU A 1 171 ? -2.269 -9.292 -15.472 1.00 75.75 171 GLU A N 1
ATOM 1309 C CA . GLU A 1 171 ? -3.685 -8.959 -15.338 1.00 75.75 171 GLU A CA 1
ATOM 1310 C C . GLU A 1 171 ? -4.002 -8.446 -13.928 1.00 75.75 171 GLU A C 1
ATOM 1312 O O . GLU A 1 171 ? -3.543 -9.002 -12.927 1.00 75.75 171 GLU A O 1
ATOM 1317 N N . TYR A 1 172 ? -4.868 -7.433 -13.836 1.00 73.69 172 TYR A N 1
ATOM 1318 C CA . TYR A 1 172 ? -5.254 -6.818 -12.559 1.00 73.69 172 TYR A CA 1
ATOM 1319 C C . TYR A 1 172 ? -5.797 -7.838 -11.536 1.00 73.69 172 TYR A C 1
ATOM 1321 O O . TYR A 1 172 ? -5.645 -7.671 -10.326 1.00 73.69 172 TYR A O 1
ATOM 1329 N N . GLY A 1 173 ? -6.381 -8.946 -12.007 1.00 76.44 173 GLY A N 1
ATOM 1330 C CA . GLY A 1 173 ? -6.840 -10.042 -11.151 1.00 76.44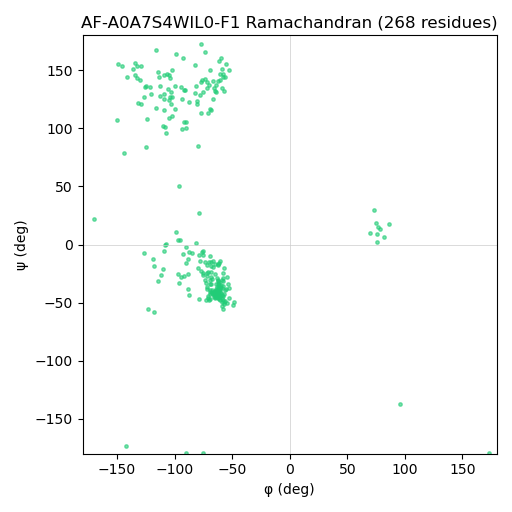 173 GLY A CA 1
ATOM 1331 C C . GLY A 1 173 ? -5.722 -10.722 -10.348 1.00 76.44 173 GLY A C 1
ATOM 1332 O O . GLY A 1 173 ? -5.954 -11.115 -9.202 1.00 76.44 173 GLY A O 1
ATOM 1333 N N . ARG A 1 174 ? -4.505 -10.824 -10.895 1.00 86.50 174 ARG A N 1
ATOM 1334 C CA . ARG A 1 174 ? -3.347 -11.419 -10.207 1.00 86.50 174 ARG A CA 1
ATOM 1335 C C . ARG A 1 174 ? -2.855 -10.511 -9.085 1.00 86.50 174 ARG A C 1
ATOM 1337 O O . ARG A 1 174 ? -2.714 -10.952 -7.947 1.00 86.50 174 ARG A O 1
ATOM 1344 N N . HIS A 1 175 ? -2.760 -9.219 -9.383 1.00 86.06 175 HIS A N 1
ATOM 1345 C CA . HIS A 1 175 ? -2.446 -8.176 -8.410 1.00 86.06 175 HIS A CA 1
ATOM 1346 C C . HIS A 1 175 ? -3.404 -8.189 -7.207 1.00 86.06 175 HIS A C 1
ATOM 1348 O O . HIS A 1 175 ? -2.991 -8.282 -6.047 1.00 86.06 175 HIS A O 1
ATOM 1354 N N . TYR A 1 176 ? -4.706 -8.202 -7.489 1.00 84.25 176 TYR A N 1
ATOM 1355 C CA . TYR A 1 176 ? -5.740 -8.277 -6.463 1.00 84.25 176 TYR A CA 1
ATOM 1356 C C . TYR A 1 176 ? -5.692 -9.592 -5.667 1.00 84.25 176 TYR A C 1
ATOM 1358 O O . TYR A 1 176 ? -5.954 -9.604 -4.460 1.00 84.25 176 TYR A O 1
ATOM 1366 N N . SER A 1 177 ? -5.315 -10.698 -6.317 1.00 88.62 177 SER A N 1
ATOM 1367 C CA . SER A 1 177 ? -5.115 -11.992 -5.657 1.00 88.62 177 SER A CA 1
ATOM 1368 C C . SER A 1 177 ? -3.962 -11.937 -4.656 1.00 88.62 177 SER A C 1
ATOM 1370 O O . SER A 1 177 ? -4.137 -12.384 -3.522 1.00 88.62 177 SER A O 1
ATOM 1372 N N . PHE A 1 178 ? -2.827 -11.322 -5.011 1.00 93.94 178 PHE A N 1
ATOM 1373 C CA . PHE A 1 178 ? -1.721 -11.105 -4.075 1.00 93.94 178 PHE A CA 1
ATOM 1374 C C . PHE A 1 178 ? -2.152 -10.280 -2.857 1.00 93.94 178 PHE A C 1
ATOM 1376 O O . PHE A 1 178 ? -1.923 -10.707 -1.723 1.00 93.94 178 PHE A O 1
ATOM 1383 N N . LEU A 1 179 ? -2.825 -9.142 -3.070 1.00 91.81 179 LEU A N 1
ATOM 1384 C CA . LEU A 1 179 ? -3.248 -8.262 -1.973 1.00 91.81 179 LEU A CA 1
ATOM 1385 C C . LEU A 1 179 ? -4.173 -8.954 -0.963 1.00 91.81 179 LEU A C 1
ATOM 1387 O O . LEU A 1 179 ? -4.137 -8.639 0.225 1.00 91.81 179 LEU A O 1
ATOM 1391 N N . LYS A 1 180 ? -4.970 -9.927 -1.411 1.00 88.12 180 LYS A N 1
ATOM 1392 C CA . LYS A 1 180 ? -5.769 -10.776 -0.518 1.00 88.12 180 LYS A CA 1
ATOM 1393 C C . LYS A 1 180 ? -4.939 -11.871 0.141 1.00 88.12 180 LYS A C 1
ATOM 1395 O O . LYS A 1 180 ? -5.054 -12.100 1.343 1.00 88.12 180 LYS A O 1
ATOM 1400 N N . ALA A 1 181 ? -4.120 -12.565 -0.643 1.00 92.44 181 ALA A N 1
ATOM 1401 C CA . ALA A 1 181 ? -3.404 -13.757 -0.206 1.00 92.44 181 ALA A CA 1
ATOM 1402 C C . ALA A 1 181 ? -2.254 -13.451 0.767 1.00 92.44 181 ALA A C 1
ATOM 1404 O O . ALA A 1 181 ? -1.933 -14.290 1.611 1.00 92.44 181 ALA A O 1
ATOM 1405 N N . VAL A 1 182 ? -1.661 -12.252 0.700 1.00 95.44 182 VAL A N 1
ATOM 1406 C CA . VAL A 1 182 ? -0.563 -11.846 1.593 1.00 95.44 182 VAL A CA 1
ATOM 1407 C C . VAL A 1 182 ? -0.960 -11.907 3.071 1.00 95.44 182 VAL A C 1
ATOM 1409 O O . VAL A 1 182 ? -0.116 -12.218 3.910 1.00 95.44 182 VAL A O 1
ATOM 1412 N N . LEU A 1 183 ? -2.247 -11.716 3.392 1.00 95.12 183 LEU A N 1
ATOM 1413 C CA . LEU A 1 183 ? -2.771 -11.855 4.751 1.00 95.12 183 LEU A CA 1
ATOM 1414 C C . LEU A 1 183 ? -2.472 -13.228 5.347 1.00 95.12 183 LEU A C 1
ATOM 1416 O O . LEU A 1 183 ? -1.989 -13.309 6.470 1.00 95.12 183 LEU A O 1
ATOM 1420 N N . ALA A 1 184 ? -2.744 -14.301 4.601 1.00 94.00 184 ALA A N 1
ATOM 1421 C CA . ALA A 1 184 ? -2.580 -15.661 5.104 1.00 94.00 184 ALA A CA 1
ATOM 1422 C C . ALA A 1 184 ? -1.114 -15.948 5.455 1.00 94.00 184 ALA A C 1
ATOM 1424 O O . ALA A 1 184 ? -0.824 -16.577 6.469 1.00 94.00 184 ALA A O 1
ATOM 1425 N N . ILE A 1 185 ? -0.189 -15.431 4.643 1.00 94.00 185 ILE A N 1
ATOM 1426 C CA . ILE A 1 185 ? 1.251 -15.563 4.871 1.00 94.00 185 ILE A CA 1
ATOM 1427 C C . ILE A 1 185 ? 1.674 -14.724 6.081 1.00 94.00 185 ILE A C 1
ATOM 1429 O O . ILE A 1 185 ? 2.356 -15.229 6.970 1.00 94.00 185 ILE A O 1
ATOM 1433 N N . TYR A 1 186 ? 1.247 -13.461 6.147 1.00 96.06 186 TYR A N 1
ATOM 1434 C CA . TYR A 1 186 ? 1.597 -12.571 7.253 1.00 96.06 186 TYR A CA 1
ATOM 1435 C C . TYR A 1 186 ? 1.065 -13.101 8.591 1.00 96.06 186 TYR A C 1
ATOM 1437 O O . TYR A 1 186 ? 1.812 -13.179 9.563 1.00 96.06 186 TYR A O 1
ATOM 1445 N N . HIS A 1 187 ? -0.191 -13.544 8.620 1.00 96.06 187 HIS A N 1
ATOM 1446 C CA . HIS A 1 187 ? -0.823 -14.142 9.791 1.00 96.06 187 HIS A CA 1
ATOM 1447 C C . HIS A 1 187 ? -0.090 -15.405 10.259 1.00 96.06 187 HIS A C 1
ATOM 1449 O O . HIS A 1 187 ? 0.205 -15.556 11.442 1.00 96.06 187 HIS A O 1
ATOM 1455 N N . ALA A 1 188 ? 0.225 -16.315 9.332 1.00 94.56 188 ALA A N 1
ATOM 1456 C CA . ALA A 1 188 ? 0.816 -17.603 9.678 1.00 94.56 188 ALA A CA 1
ATOM 1457 C C . ALA A 1 188 ? 2.281 -17.505 10.130 1.00 94.56 188 ALA A C 1
ATOM 1459 O O . ALA A 1 188 ? 2.711 -18.305 10.960 1.00 94.56 188 ALA A O 1
ATOM 1460 N N . PHE A 1 189 ? 3.055 -16.564 9.577 1.00 93.56 189 PHE A N 1
ATOM 1461 C CA . PHE A 1 189 ? 4.512 -16.542 9.754 1.00 93.56 189 PHE A CA 1
ATOM 1462 C C . PHE A 1 189 ? 5.061 -15.304 10.464 1.00 93.56 189 PHE A C 1
ATOM 1464 O O . PHE A 1 189 ? 6.198 -15.353 10.930 1.00 93.56 189 PHE A O 1
ATOM 1471 N N . ILE A 1 190 ? 4.305 -14.204 10.537 1.00 95.31 190 ILE A N 1
ATOM 1472 C CA . ILE A 1 190 ? 4.807 -12.917 11.042 1.00 95.31 190 ILE A CA 1
ATOM 1473 C C . ILE A 1 190 ? 4.055 -12.476 12.296 1.00 95.31 190 ILE A C 1
ATOM 1475 O O . ILE A 1 190 ? 4.685 -12.265 13.330 1.00 95.31 190 ILE A O 1
ATOM 1479 N N . ASP A 1 191 ? 2.732 -12.327 12.219 1.00 96.38 191 ASP A N 1
ATOM 1480 C CA . ASP A 1 191 ? 1.921 -11.884 13.356 1.00 96.38 191 ASP A CA 1
ATOM 1481 C C . ASP A 1 191 ? 0.495 -12.462 13.295 1.00 96.38 191 ASP A C 1
ATOM 1483 O O . ASP A 1 191 ? -0.322 -11.984 12.501 1.00 96.38 191 ASP A O 1
ATOM 1487 N N . PRO A 1 192 ? 0.151 -13.444 14.151 1.00 96.44 192 PRO A N 1
ATOM 1488 C CA . PRO A 1 192 ? -1.183 -14.038 14.173 1.00 96.44 192 PRO A CA 1
ATOM 1489 C C . PRO A 1 192 ? -2.268 -13.081 14.690 1.00 96.44 192 PRO A C 1
ATOM 1491 O O . PRO A 1 192 ? -3.452 -13.397 14.589 1.00 96.44 192 PRO A O 1
ATOM 1494 N N . ALA A 1 193 ? -1.912 -11.915 15.244 1.00 96.06 193 ALA A N 1
ATOM 1495 C CA . ALA A 1 193 ? -2.901 -10.896 15.592 1.00 96.06 193 ALA A CA 1
ATOM 1496 C C . ALA A 1 193 ? -3.482 -10.201 14.349 1.00 96.06 193 ALA A C 1
ATOM 1498 O O . ALA A 1 193 ? -4.605 -9.705 14.397 1.00 96.06 193 ALA A O 1
ATOM 1499 N N . VAL A 1 194 ? -2.756 -10.192 13.226 1.00 95.94 194 VAL A N 1
ATOM 1500 C CA . VAL A 1 194 ? -3.248 -9.636 11.962 1.00 95.94 194 VAL A CA 1
ATOM 1501 C C . VAL A 1 194 ? -4.221 -10.624 11.333 1.00 95.94 194 VAL A C 1
ATOM 1503 O O . VAL A 1 194 ? -3.832 -11.717 10.930 1.00 95.94 194 VAL A O 1
ATOM 1506 N N . THR A 1 195 ? -5.494 -10.256 11.243 1.00 92.69 195 THR A N 1
ATOM 1507 C CA . THR A 1 195 ? -6.583 -11.152 10.813 1.00 92.69 195 THR A CA 1
ATOM 1508 C C . THR A 1 195 ? -7.410 -10.597 9.660 1.00 92.69 195 THR A C 1
ATOM 1510 O O . THR A 1 195 ? -8.228 -11.321 9.094 1.00 92.69 195 THR A O 1
ATOM 1513 N N . ALA A 1 196 ? -7.178 -9.344 9.266 1.00 91.94 196 ALA A N 1
ATOM 1514 C CA . ALA A 1 196 ? -7.874 -8.698 8.165 1.00 91.94 196 ALA A CA 1
ATOM 1515 C C . ALA A 1 196 ? -6.908 -7.955 7.237 1.00 91.94 196 ALA A C 1
ATOM 1517 O O . ALA A 1 196 ? -5.823 -7.535 7.637 1.00 91.94 196 ALA A O 1
ATOM 1518 N N . THR A 1 197 ? -7.328 -7.761 5.988 1.00 92.00 197 THR A N 1
ATOM 1519 C CA . THR A 1 197 ? -6.717 -6.804 5.060 1.00 92.00 197 THR A CA 1
ATOM 1520 C C . THR A 1 197 ? -7.700 -5.697 4.735 1.00 92.00 197 THR A C 1
ATOM 1522 O O . THR A 1 197 ? -8.911 -5.921 4.681 1.00 92.00 197 THR A O 1
ATOM 1525 N N . PHE A 1 198 ? -7.172 -4.505 4.485 1.00 91.75 198 PHE A N 1
ATOM 1526 C CA . PHE A 1 198 ? -7.943 -3.403 3.928 1.00 91.75 198 PHE A CA 1
ATOM 1527 C C . PHE A 1 198 ? -7.176 -2.792 2.763 1.00 91.75 198 PHE A C 1
ATOM 1529 O O . PHE A 1 198 ? -6.028 -2.384 2.932 1.00 91.75 198 PHE A O 1
ATOM 1536 N N . LYS A 1 199 ? -7.778 -2.769 1.570 1.00 91.19 199 LYS A N 1
ATOM 1537 C CA . LYS A 1 199 ? -7.187 -2.107 0.404 1.00 91.19 199 LYS A CA 1
ATOM 1538 C C . LYS A 1 199 ? -7.606 -0.645 0.390 1.00 91.19 199 LYS A C 1
ATOM 1540 O O . LYS A 1 199 ? -8.798 -0.364 0.342 1.00 91.19 199 LYS A O 1
ATOM 1545 N N . THR A 1 200 ? -6.629 0.250 0.385 1.00 89.06 200 THR A N 1
ATOM 1546 C CA . THR A 1 200 ? -6.820 1.668 0.077 1.00 89.06 200 THR A CA 1
ATOM 1547 C C . THR A 1 200 ? -6.303 1.939 -1.326 1.00 89.06 200 THR A C 1
ATOM 1549 O O . THR A 1 200 ? -5.270 1.390 -1.728 1.00 89.06 200 THR A O 1
ATOM 1552 N N . ASP A 1 201 ? -6.978 2.808 -2.066 1.00 88.00 201 ASP A N 1
ATOM 1553 C CA . ASP A 1 201 ? -6.367 3.404 -3.250 1.00 88.00 201 ASP A CA 1
ATOM 1554 C C . ASP A 1 201 ? -5.399 4.501 -2.795 1.00 88.00 201 ASP A C 1
ATOM 1556 O O . ASP A 1 201 ? -5.637 5.190 -1.801 1.00 88.00 201 ASP A O 1
ATOM 1560 N N . ILE A 1 202 ?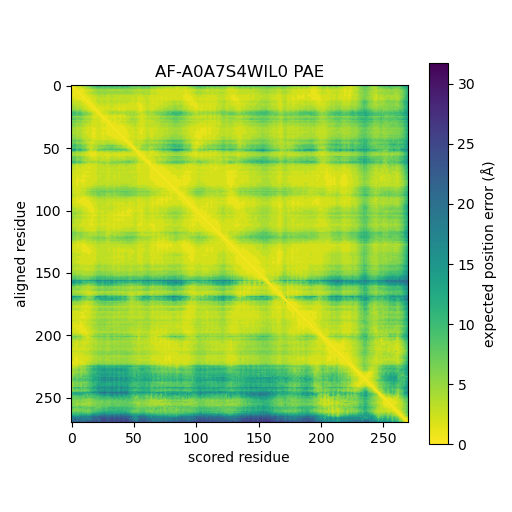 -4.239 4.589 -3.444 1.00 86.00 202 ILE A N 1
ATOM 1561 C CA . ILE A 1 202 ? -3.135 5.437 -2.972 1.00 86.00 202 ILE A CA 1
ATOM 1562 C C . ILE A 1 202 ? -3.388 6.933 -3.238 1.00 86.00 202 ILE A C 1
ATOM 1564 O O . ILE A 1 202 ? -2.687 7.794 -2.724 1.00 86.00 202 ILE A O 1
ATOM 1568 N N . ASP A 1 203 ? -4.431 7.256 -3.993 1.00 85.62 203 ASP A N 1
ATOM 1569 C CA . ASP A 1 203 ? -4.939 8.603 -4.245 1.00 85.62 203 ASP A CA 1
ATOM 1570 C C . ASP A 1 203 ? -6.087 9.004 -3.292 1.00 85.62 203 ASP A C 1
ATOM 1572 O O . ASP A 1 203 ? -6.656 10.094 -3.412 1.00 85.62 203 ASP A O 1
ATOM 1576 N N . GLN A 1 204 ? -6.426 8.149 -2.324 1.00 87.25 204 GLN A N 1
ATOM 1577 C CA . GLN A 1 204 ? -7.467 8.393 -1.334 1.00 87.25 204 GLN A CA 1
ATOM 1578 C C . GLN A 1 204 ? -6.882 8.629 0.058 1.00 87.25 204 GLN A C 1
ATOM 1580 O O . GLN A 1 204 ? -5.892 8.020 0.463 1.00 87.25 204 GLN A O 1
ATOM 1585 N N . VAL A 1 205 ? -7.536 9.499 0.829 1.00 91.12 205 VAL A N 1
ATOM 1586 C CA . VAL A 1 205 ? -7.120 9.836 2.194 1.00 91.12 205 VAL A CA 1
ATOM 1587 C C . VAL A 1 205 ? -8.291 9.791 3.171 1.00 91.12 205 VAL A C 1
ATOM 1589 O O . VAL A 1 205 ? -9.442 10.029 2.802 1.00 91.12 205 VAL A O 1
ATOM 1592 N N . PHE A 1 206 ? -7.981 9.530 4.442 1.00 93.19 206 PHE A N 1
ATOM 1593 C CA . PHE A 1 206 ? -8.931 9.653 5.545 1.00 93.19 206 PHE A CA 1
ATOM 1594 C C . PHE A 1 206 ? -8.874 11.068 6.118 1.00 93.19 206 PHE A C 1
ATOM 1596 O O . PHE A 1 206 ? -7.985 11.403 6.904 1.00 93.19 206 PHE A O 1
ATOM 1603 N N . VAL A 1 207 ? -9.832 11.915 5.739 1.00 92.44 207 VAL A N 1
ATOM 1604 C CA . VAL A 1 207 ? -9.965 13.258 6.318 1.00 92.44 207 VAL A CA 1
ATOM 1605 C C . VAL A 1 207 ? -10.663 13.144 7.673 1.00 92.44 207 VAL A C 1
ATOM 1607 O O . VAL A 1 207 ? -11.881 13.267 7.763 1.00 92.44 207 VAL A O 1
ATOM 1610 N N . GLN A 1 208 ? -9.883 12.864 8.721 1.00 94.31 208 GLN A N 1
ATOM 1611 C CA . GLN A 1 208 ? -10.388 12.486 10.048 1.00 94.31 208 GLN A CA 1
ATOM 1612 C C . GLN A 1 208 ? -11.422 13.467 10.617 1.00 94.31 208 GLN A C 1
ATOM 1614 O O . GLN A 1 208 ? -12.478 13.035 11.067 1.00 94.31 208 GLN A O 1
ATOM 1619 N N . ASP A 1 209 ? -11.177 14.779 10.547 1.00 93.31 209 ASP A N 1
ATOM 1620 C CA . ASP A 1 209 ? -12.110 15.767 11.105 1.00 93.31 209 ASP A CA 1
ATOM 1621 C C . ASP A 1 209 ? -13.463 15.774 10.373 1.00 93.31 209 ASP A C 1
ATOM 1623 O O . ASP A 1 209 ? -14.510 15.798 11.022 1.00 93.31 209 ASP A O 1
ATOM 1627 N N . SER A 1 210 ? -13.468 15.684 9.036 1.00 92.56 210 SER A N 1
ATOM 1628 C CA . SER A 1 210 ? -14.710 15.533 8.261 1.00 92.56 210 SER A CA 1
ATOM 1629 C C . SER A 1 210 ? -15.386 14.193 8.554 1.00 92.56 210 SER A C 1
ATOM 1631 O O . SER A 1 210 ? -16.601 14.139 8.731 1.00 92.56 210 SER A O 1
ATOM 1633 N N . LEU A 1 211 ? -14.606 13.114 8.674 1.00 92.75 211 LEU A N 1
ATOM 1634 C CA . LEU A 1 211 ? -15.117 11.774 8.951 1.00 92.75 211 LEU A CA 1
ATOM 1635 C C . LEU A 1 211 ? -15.836 11.726 10.299 1.00 92.75 211 LEU A C 1
ATOM 1637 O O . LEU A 1 211 ? -16.978 11.270 10.374 1.00 92.75 211 LEU A O 1
ATOM 1641 N N . VAL A 1 212 ? -15.224 12.284 11.341 1.00 94.81 212 VAL A N 1
ATOM 1642 C CA . VAL A 1 212 ? -15.835 12.408 12.666 1.00 94.81 212 VAL A CA 1
ATOM 1643 C C . VAL A 1 212 ? -17.040 13.344 12.624 1.00 94.81 212 VAL A C 1
ATOM 1645 O O . VAL A 1 212 ? -18.077 13.006 13.189 1.00 94.81 212 VAL A O 1
ATOM 1648 N N . SER A 1 213 ? -16.952 14.485 11.934 1.00 93.56 213 SER A N 1
ATOM 1649 C CA . SER A 1 213 ? -18.068 15.436 11.837 1.00 93.56 213 SER A CA 1
ATOM 1650 C C . SER A 1 213 ? -19.311 14.832 11.179 1.00 93.56 213 SER A C 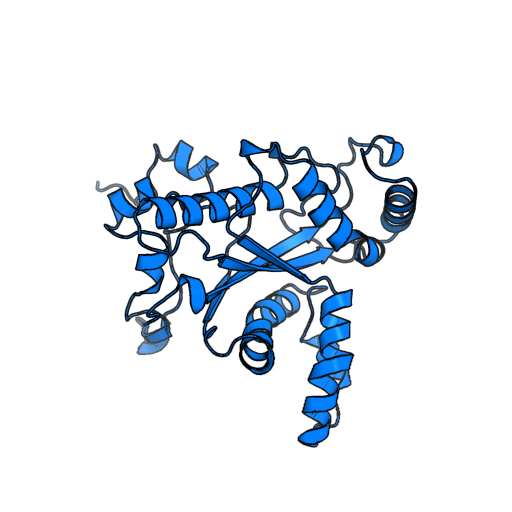1
ATOM 1652 O O . SER A 1 213 ? -20.425 15.183 11.559 1.00 93.56 213 SER A O 1
ATOM 1654 N N . GLU A 1 214 ? -19.141 13.968 10.179 1.00 91.12 214 GLU A N 1
ATOM 1655 C CA . GLU A 1 214 ? -20.257 13.419 9.400 1.00 91.12 214 GLU A CA 1
ATOM 1656 C C . GLU A 1 214 ? -20.749 12.066 9.919 1.00 91.12 214 GLU A C 1
ATOM 1658 O O . GLU A 1 214 ? -21.924 11.739 9.764 1.00 91.12 214 GLU A O 1
ATOM 1663 N N . THR A 1 215 ? -19.879 11.279 10.555 1.00 91.31 215 THR A N 1
ATOM 1664 C CA . THR A 1 215 ? -20.205 9.902 10.969 1.00 91.31 215 THR A CA 1
ATOM 1665 C C . THR A 1 215 ? -20.142 9.670 12.475 1.00 91.31 215 THR A C 1
ATOM 1667 O O . THR A 1 215 ? -20.594 8.629 12.955 1.00 91.31 215 THR A O 1
ATOM 1670 N N . GLY A 1 216 ? -19.567 10.609 13.229 1.00 93.31 216 GLY A N 1
ATOM 1671 C CA . GLY A 1 216 ? -19.276 10.453 14.653 1.00 93.31 216 GLY A CA 1
ATOM 1672 C C . GLY A 1 216 ? -18.156 9.456 14.962 1.00 93.31 216 GLY A C 1
ATOM 1673 O O . GLY A 1 216 ? -17.992 9.105 16.126 1.00 93.31 216 GLY A O 1
ATOM 1674 N N . LYS A 1 217 ? -17.422 8.973 13.950 1.00 93.56 217 LYS A N 1
ATOM 1675 C CA . LYS A 1 217 ? -16.372 7.956 14.081 1.00 93.56 217 LYS A CA 1
ATOM 1676 C C . LYS A 1 217 ? -15.104 8.363 13.341 1.00 93.56 217 LYS A C 1
ATOM 1678 O O . LYS A 1 217 ? -15.182 8.920 12.248 1.00 93.56 217 LYS A O 1
ATOM 1683 N N . SER A 1 218 ? -13.951 8.039 13.910 1.00 95.00 218 SER A N 1
ATOM 1684 C CA . SER A 1 218 ? -12.656 8.119 13.236 1.00 95.00 218 SER A CA 1
ATOM 1685 C C . SER A 1 218 ? -12.439 6.951 12.265 1.00 95.00 218 SER A C 1
ATOM 1687 O O . SER A 1 218 ? -13.209 5.985 12.237 1.00 95.00 218 SER A O 1
ATOM 1689 N N . MET A 1 219 ? -11.357 7.009 11.482 1.00 93.69 219 MET A N 1
ATOM 1690 C CA . MET A 1 219 ? -10.942 5.930 10.576 1.00 93.69 219 MET A CA 1
ATOM 1691 C C . MET A 1 219 ? -10.913 4.571 11.285 1.00 93.69 219 MET A C 1
ATOM 1693 O O . MET A 1 219 ? -11.515 3.612 10.801 1.00 93.69 219 MET A O 1
ATOM 1697 N N . LEU A 1 220 ? -10.223 4.466 12.427 1.00 94.06 220 LEU A N 1
ATOM 1698 C CA . LEU A 1 220 ? -10.101 3.184 13.126 1.00 94.06 220 LEU A CA 1
ATOM 1699 C C . LEU A 1 220 ? -11.434 2.729 13.726 1.00 94.06 220 LEU A C 1
ATOM 1701 O O . LEU A 1 220 ? -11.727 1.537 13.742 1.00 94.06 220 LEU A O 1
ATOM 1705 N N . GLU A 1 221 ? -12.276 3.652 14.181 1.00 93.31 221 GLU A N 1
ATOM 1706 C CA . GLU A 1 221 ? -13.591 3.318 14.734 1.00 93.31 221 GLU A CA 1
ATOM 1707 C C . GLU A 1 221 ? -14.562 2.765 13.683 1.00 93.31 221 GLU A C 1
ATOM 1709 O O . GLU A 1 221 ? -15.395 1.914 14.009 1.00 93.31 221 GLU A O 1
ATOM 1714 N N . HIS A 1 222 ? -14.434 3.168 12.414 1.00 91.31 222 HIS A N 1
ATOM 1715 C CA . HIS A 1 222 ? -15.198 2.559 11.316 1.00 91.31 222 HIS A CA 1
ATOM 1716 C C . HIS A 1 222 ? -14.896 1.068 11.148 1.00 91.31 222 HIS A C 1
ATOM 1718 O O . HIS A 1 222 ? -15.813 0.279 10.905 1.00 91.31 222 HIS A O 1
ATOM 1724 N N . PHE A 1 223 ? -13.649 0.651 11.372 1.00 91.00 223 PHE A N 1
ATOM 1725 C CA . PHE A 1 223 ? -13.255 -0.759 11.303 1.00 91.00 223 PHE A CA 1
ATOM 1726 C C . PHE A 1 223 ? -13.735 -1.605 12.491 1.00 91.00 223 PHE A C 1
ATOM 1728 O O . PHE A 1 223 ? -13.759 -2.832 12.402 1.00 91.00 223 PHE A O 1
ATOM 1735 N N . LYS A 1 224 ? -14.176 -0.975 13.587 1.00 91.19 224 LYS A N 1
ATOM 1736 C CA . LYS A 1 224 ? -14.747 -1.670 14.756 1.00 91.19 224 LYS A CA 1
ATOM 1737 C C . LYS A 1 224 ? -16.222 -2.040 14.580 1.00 91.19 224 LYS A C 1
ATOM 1739 O O . LYS A 1 224 ? -16.830 -2.589 15.494 1.00 91.19 224 LYS A O 1
ATOM 1744 N N . SER A 1 225 ? -16.822 -1.731 13.429 1.00 87.06 225 SER A N 1
ATOM 1745 C CA . SER A 1 225 ? -18.213 -2.077 13.135 1.00 87.06 225 SER A CA 1
ATOM 1746 C C . SER A 1 225 ? -18.458 -3.590 13.216 1.00 87.06 225 SER A C 1
ATOM 1748 O O . SER A 1 225 ? -17.727 -4.381 12.618 1.00 87.06 225 SER A O 1
ATOM 1750 N N . ASP A 1 226 ? -19.546 -3.999 13.872 1.00 83.69 226 ASP A N 1
ATOM 1751 C CA . ASP A 1 226 ? -19.997 -5.401 13.902 1.00 83.69 226 ASP A CA 1
ATOM 1752 C C . ASP A 1 226 ? -20.417 -5.925 12.524 1.00 83.69 226 ASP A C 1
ATOM 1754 O O . ASP A 1 226 ? -20.496 -7.133 12.310 1.00 83.69 226 ASP A O 1
ATOM 1758 N N . LEU A 1 227 ? -20.664 -5.018 11.574 1.00 82.88 227 LEU A N 1
ATOM 1759 C CA . LEU A 1 227 ? -20.986 -5.369 10.194 1.00 82.88 227 LEU A CA 1
ATOM 1760 C C . LEU A 1 227 ? -19.744 -5.740 9.372 1.00 82.88 227 LEU A C 1
ATOM 1762 O O . LEU A 1 227 ? -19.887 -6.224 8.251 1.00 82.88 227 LEU A O 1
ATOM 1766 N N . TRP A 1 228 ? -18.536 -5.534 9.901 1.00 80.56 228 TRP A N 1
ATOM 1767 C CA . TRP A 1 228 ? -17.306 -5.911 9.216 1.00 80.56 228 TRP A CA 1
ATOM 1768 C C . TRP A 1 228 ? -17.160 -7.437 9.143 1.00 80.56 228 TRP A C 1
ATOM 1770 O O . TRP A 1 228 ? -17.052 -8.109 10.170 1.00 80.56 228 TRP A O 1
ATOM 1780 N N . GLY A 1 229 ? -17.167 -7.986 7.926 1.00 77.19 229 GLY A N 1
ATOM 1781 C CA . GLY A 1 229 ? -17.163 -9.430 7.672 1.00 77.19 229 GLY A CA 1
ATOM 1782 C C . GLY A 1 229 ? -18.515 -10.112 7.920 1.00 77.19 229 GLY A C 1
ATOM 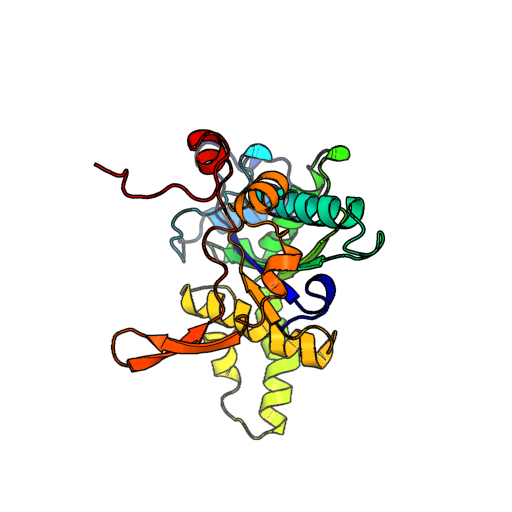1783 O O . GLY A 1 229 ? -18.587 -11.341 7.937 1.00 77.19 229 GLY A O 1
ATOM 1784 N N . ALA A 1 230 ? -19.589 -9.347 8.146 1.00 84.44 230 ALA A N 1
ATOM 1785 C CA . ALA A 1 230 ? -20.916 -9.901 8.399 1.00 84.44 230 ALA A CA 1
ATOM 1786 C C . ALA A 1 230 ? -21.561 -10.460 7.120 1.00 84.44 230 ALA A C 1
ATOM 1788 O O . ALA A 1 230 ? -21.134 -10.183 6.003 1.00 84.44 230 ALA A O 1
ATOM 1789 N N . ARG A 1 231 ? -22.633 -11.243 7.273 1.00 88.88 231 ARG A N 1
ATOM 1790 C CA . ARG A 1 231 ? -23.403 -11.807 6.155 1.00 88.88 231 ARG A CA 1
ATOM 1791 C C . ARG A 1 231 ? -24.803 -11.219 6.109 1.00 88.88 231 ARG A C 1
ATOM 1793 O O . ARG A 1 231 ? -25.419 -10.994 7.147 1.00 88.88 231 ARG A O 1
ATOM 1800 N N . GLY A 1 232 ? -25.317 -11.013 4.904 1.00 89.25 232 GLY A N 1
ATOM 1801 C CA . GLY A 1 232 ? -26.653 -10.477 4.665 1.00 89.25 232 GLY A CA 1
ATOM 1802 C C . GLY A 1 232 ? -27.340 -11.122 3.469 1.00 89.25 232 GLY A C 1
ATOM 1803 O O . GLY A 1 232 ? -26.832 -12.072 2.872 1.00 89.25 232 GLY A O 1
ATOM 1804 N N . LYS A 1 233 ? -28.507 -10.581 3.113 1.00 94.25 233 LYS A N 1
ATOM 1805 C CA . LYS A 1 233 ? -29.195 -10.877 1.855 1.00 94.25 233 LYS A CA 1
ATOM 1806 C C . LYS A 1 233 ? -29.389 -9.587 1.073 1.00 94.25 233 LYS A C 1
ATOM 1808 O O . LYS A 1 233 ? -29.788 -8.582 1.657 1.00 94.25 233 LYS A O 1
ATOM 1813 N N . ASN A 1 234 ? -29.119 -9.610 -0.227 1.00 89.19 234 ASN A N 1
ATOM 1814 C CA . ASN A 1 234 ? -29.450 -8.484 -1.095 1.00 89.19 234 ASN A CA 1
ATOM 1815 C C . ASN A 1 234 ? -30.962 -8.440 -1.399 1.00 89.19 234 ASN A C 1
ATOM 1817 O O . ASN A 1 234 ? -31.732 -9.295 -0.958 1.00 89.19 234 ASN A O 1
ATOM 1821 N N . TRP A 1 235 ? -31.394 -7.456 -2.191 1.00 89.69 235 TRP A N 1
ATOM 1822 C CA . TRP A 1 235 ? -32.803 -7.267 -2.559 1.00 89.69 235 TRP A CA 1
ATOM 1823 C C . TRP A 1 235 ? -33.415 -8.429 -3.365 1.00 89.69 235 TRP A C 1
ATOM 1825 O O . TRP A 1 235 ? -34.636 -8.552 -3.419 1.00 89.69 235 TRP A O 1
ATOM 1835 N N . LYS A 1 236 ? -32.589 -9.301 -3.962 1.00 92.50 236 LYS A N 1
ATOM 1836 C CA . LYS A 1 236 ? -33.012 -10.539 -4.640 1.00 92.50 236 LYS A CA 1
ATOM 1837 C C . LYS A 1 236 ? -33.051 -11.755 -3.706 1.00 92.50 236 LYS A C 1
ATOM 1839 O O . LYS A 1 236 ? -33.406 -12.847 -4.137 1.00 92.50 236 LYS A O 1
ATOM 1844 N N . GLY A 1 237 ? -32.676 -11.590 -2.437 1.00 93.19 237 GLY A N 1
ATOM 1845 C CA . GLY A 1 237 ? -32.560 -12.675 -1.465 1.00 93.19 237 GLY A CA 1
ATOM 1846 C C . GLY A 1 237 ? -31.251 -13.468 -1.549 1.00 93.19 237 GLY A C 1
ATOM 1847 O O . GLY A 1 237 ? -31.112 -14.461 -0.832 1.00 93.19 237 GLY A O 1
ATOM 1848 N N . GLU A 1 238 ? -30.297 -13.045 -2.383 1.00 95.44 238 GLU A N 1
ATOM 1849 C CA . GLU A 1 238 ? -28.994 -13.699 -2.548 1.00 95.44 238 GLU A CA 1
ATOM 1850 C C . GLU A 1 238 ? -28.084 -13.362 -1.363 1.00 95.44 238 GLU A C 1
ATOM 1852 O O . GLU A 1 238 ? -28.095 -12.233 -0.865 1.00 95.44 238 GLU A O 1
ATOM 1857 N N . ALA A 1 239 ? -27.293 -14.336 -0.908 1.00 93.94 239 ALA A N 1
ATOM 1858 C CA . ALA A 1 239 ? -26.344 -14.126 0.177 1.00 93.94 239 ALA A CA 1
ATOM 1859 C C . ALA A 1 239 ? -25.236 -13.152 -0.250 1.00 93.94 239 ALA A C 1
ATOM 1861 O O . ALA A 1 239 ? -24.664 -13.288 -1.329 1.00 93.94 239 ALA A O 1
ATOM 1862 N N . ILE A 1 240 ? -24.923 -12.196 0.621 1.00 88.56 240 ILE A N 1
ATOM 1863 C CA . ILE A 1 240 ? -23.819 -11.249 0.444 1.00 88.56 240 ILE A CA 1
ATOM 1864 C C . ILE A 1 240 ? -22.942 -11.231 1.693 1.00 88.56 240 ILE A C 1
ATOM 1866 O O . ILE A 1 240 ? -23.423 -11.492 2.799 1.00 88.56 240 ILE A O 1
ATOM 1870 N N . GLU A 1 241 ? -21.670 -10.888 1.519 1.00 86.06 241 GLU A N 1
ATOM 1871 C CA . GLU A 1 241 ? -20.754 -10.583 2.616 1.00 86.06 241 GLU A CA 1
ATOM 1872 C C . GLU A 1 241 ? -20.532 -9.068 2.671 1.00 86.06 241 GLU A C 1
ATOM 1874 O O . GLU A 1 241 ? -20.353 -8.406 1.648 1.00 86.06 241 GLU A O 1
ATOM 1879 N N . LEU A 1 242 ? -20.610 -8.511 3.874 1.00 80.94 242 LEU A N 1
ATOM 1880 C CA . LEU A 1 242 ? -20.390 -7.105 4.164 1.00 80.94 242 LEU A CA 1
ATOM 1881 C C . LEU A 1 242 ? -18.925 -6.932 4.561 1.00 80.94 242 LEU A C 1
ATOM 1883 O O . LEU A 1 242 ? -18.437 -7.595 5.469 1.00 80.94 242 LEU A O 1
ATOM 1887 N N . GLY A 1 243 ? -18.212 -6.042 3.886 1.00 72.62 243 GLY A N 1
ATOM 1888 C CA . GLY A 1 243 ? -16.788 -5.804 4.154 1.00 72.62 243 GLY A CA 1
ATOM 1889 C C . GLY A 1 243 ? -16.245 -4.578 3.432 1.00 72.62 243 GLY A C 1
ATOM 1890 O O . GLY A 1 243 ? -15.054 -4.492 3.165 1.00 72.62 243 GLY A O 1
ATOM 1891 N N . MET A 1 244 ? -17.131 -3.656 3.058 1.00 75.12 244 MET A N 1
ATOM 1892 C CA . MET A 1 244 ? -16.788 -2.434 2.342 1.00 75.12 244 MET A CA 1
ATOM 1893 C C . MET A 1 244 ? -17.041 -1.242 3.259 1.00 75.12 244 MET A C 1
ATOM 1895 O O . MET A 1 244 ? -18.144 -1.100 3.787 1.00 75.12 244 MET A O 1
ATOM 1899 N N . VAL A 1 245 ? -16.037 -0.379 3.423 1.00 76.44 245 VAL A N 1
ATOM 1900 C CA . VAL A 1 245 ? -16.233 0.957 3.994 1.00 76.44 245 VAL A CA 1
ATOM 1901 C C . VAL A 1 245 ? -16.446 1.921 2.827 1.00 76.44 245 VAL A C 1
ATOM 1903 O O . VAL A 1 245 ? -15.492 2.303 2.159 1.00 76.44 245 VAL A O 1
ATOM 1906 N N . ALA A 1 246 ? -17.701 2.268 2.539 1.00 71.94 246 ALA A N 1
ATOM 1907 C CA . ALA A 1 246 ? -18.045 3.180 1.448 1.00 71.94 246 ALA A CA 1
ATOM 1908 C C . ALA A 1 246 ? -18.118 4.633 1.942 1.00 71.94 246 ALA A C 1
ATOM 1910 O O . ALA A 1 246 ? -18.734 4.901 2.971 1.00 71.94 246 ALA A O 1
ATOM 1911 N N . GLY A 1 247 ? -17.499 5.562 1.206 1.00 67.88 247 GLY A N 1
ATOM 1912 C CA . GLY A 1 247 ? -17.559 7.007 1.472 1.00 67.88 247 GLY A CA 1
ATOM 1913 C C . GLY A 1 247 ? -16.714 7.514 2.650 1.00 67.88 247 GLY A C 1
ATOM 1914 O O . GLY A 1 247 ? -16.723 8.704 2.932 1.00 67.88 247 GLY A O 1
ATOM 1915 N N . ALA A 1 248 ? -15.948 6.646 3.321 1.00 73.62 248 ALA A N 1
ATOM 1916 C CA . ALA A 1 248 ? -14.996 7.064 4.361 1.00 73.62 248 ALA A CA 1
ATOM 1917 C C . ALA A 1 248 ? -13.620 7.484 3.808 1.00 73.62 248 ALA A C 1
ATOM 1919 O O . ALA A 1 248 ? -12.768 7.951 4.563 1.00 73.62 248 ALA A O 1
ATOM 1920 N N . LEU A 1 249 ? -13.405 7.288 2.505 1.00 78.62 249 LEU A N 1
ATOM 1921 C CA . LEU A 1 249 ? -12.198 7.640 1.770 1.00 78.62 249 LEU A CA 1
ATOM 1922 C C . LEU A 1 249 ? -12.586 8.534 0.594 1.00 78.62 249 LEU A C 1
ATOM 1924 O O . LEU A 1 249 ? -13.562 8.253 -0.102 1.00 78.62 249 LEU A O 1
ATOM 1928 N N . CYS A 1 250 ? -11.818 9.593 0.361 1.00 79.69 250 CYS A N 1
ATOM 1929 C CA . CYS A 1 250 ? -12.036 10.503 -0.758 1.00 79.69 250 CYS A CA 1
ATOM 1930 C C . CYS A 1 250 ? -10.708 11.036 -1.298 1.00 79.69 250 CYS A C 1
ATOM 1932 O O . CYS A 1 250 ? -9.736 11.182 -0.550 1.00 79.69 250 CYS A O 1
ATOM 1934 N N . ASN A 1 251 ? -10.686 11.404 -2.578 1.00 82.50 251 ASN A N 1
ATOM 1935 C CA . ASN A 1 251 ? -9.611 12.216 -3.130 1.00 82.50 251 ASN A CA 1
ATOM 1936 C C . ASN A 1 251 ? -9.708 13.649 -2.565 1.00 82.50 251 ASN A C 1
ATOM 1938 O O . ASN A 1 251 ? -10.797 14.225 -2.484 1.00 82.50 251 ASN A O 1
ATOM 1942 N N . GLN A 1 252 ? -8.585 14.270 -2.186 1.00 82.31 252 GLN A N 1
ATOM 1943 C CA . GLN A 1 252 ? -8.611 15.616 -1.591 1.00 82.31 252 GLN A CA 1
ATOM 1944 C C . GLN A 1 252 ? -9.147 16.693 -2.541 1.00 82.31 252 GLN A C 1
ATOM 1946 O O . GLN A 1 252 ? -9.697 17.692 -2.072 1.00 82.31 252 GLN A O 1
ATOM 1951 N N . LYS A 1 253 ? -8.984 16.536 -3.859 1.00 84.69 253 LYS A N 1
ATOM 1952 C CA . LYS A 1 253 ? -9.545 17.470 -4.840 1.00 84.69 253 LYS A CA 1
ATOM 1953 C C . LYS A 1 253 ? -11.070 17.459 -4.779 1.00 84.69 253 LYS A C 1
ATOM 1955 O O . LYS A 1 253 ? -11.669 18.532 -4.711 1.00 84.69 253 LYS A O 1
ATOM 1960 N N . ASP A 1 254 ? -11.667 16.274 -4.724 1.00 84.00 254 ASP A N 1
ATOM 1961 C CA . ASP A 1 254 ? -13.119 16.105 -4.633 1.00 84.00 254 ASP A CA 1
ATOM 1962 C C . ASP A 1 254 ? -13.639 16.573 -3.273 1.00 84.00 254 ASP A C 1
ATOM 1964 O O . ASP A 1 254 ? -14.608 17.329 -3.200 1.00 84.00 254 ASP A O 1
ATOM 1968 N N . TRP A 1 255 ? -12.917 16.257 -2.193 1.00 86.88 255 TRP A N 1
ATOM 1969 C CA . TRP A 1 255 ? -13.212 16.790 -0.862 1.00 86.88 255 TRP A CA 1
ATOM 1970 C C . TRP A 1 255 ? -13.189 18.325 -0.833 1.00 86.88 255 TRP A C 1
ATOM 1972 O O . TRP A 1 255 ? -14.108 18.948 -0.308 1.00 86.88 255 TRP A O 1
ATOM 1982 N N . LYS A 1 256 ? -12.201 18.979 -1.454 1.00 87.31 256 LYS A N 1
ATOM 1983 C CA . LYS A 1 256 ? -12.183 20.449 -1.557 1.00 87.31 256 LYS A CA 1
ATOM 1984 C C . LYS A 1 256 ? -13.346 20.970 -2.403 1.00 87.31 256 LYS A C 1
ATOM 1986 O O . LYS A 1 256 ? -14.001 21.928 -2.000 1.00 87.31 256 LYS A O 1
ATOM 1991 N N . ALA A 1 257 ? -13.620 20.339 -3.545 1.00 87.00 257 ALA A N 1
ATOM 1992 C CA . ALA A 1 257 ? -14.704 20.729 -4.447 1.00 87.00 257 ALA A CA 1
ATOM 1993 C C . ALA A 1 257 ? -16.093 20.607 -3.795 1.00 87.00 257 ALA A C 1
ATOM 1995 O O . ALA A 1 257 ? -16.980 21.408 -4.080 1.00 87.00 257 ALA A O 1
ATOM 1996 N N . SER A 1 258 ? -16.260 19.661 -2.870 1.00 84.06 258 SER A N 1
ATOM 1997 C CA . SER A 1 258 ? -17.487 19.462 -2.090 1.00 84.06 258 SER A CA 1
ATOM 1998 C C . SER A 1 258 ? -17.719 20.491 -0.971 1.00 84.06 258 SER A C 1
ATOM 2000 O O . SER A 1 258 ? -18.748 20.448 -0.291 1.00 84.06 258 SER A O 1
ATOM 2002 N N . GLY A 1 259 ? -16.760 21.393 -0.729 1.00 87.56 259 GLY A N 1
ATOM 2003 C CA . GLY A 1 259 ? -16.776 22.270 0.441 1.00 87.56 259 GLY A CA 1
ATOM 2004 C C . GLY A 1 259 ? -16.445 21.544 1.748 1.00 87.56 259 GLY A C 1
ATOM 2005 O O . GLY A 1 259 ? -16.934 21.944 2.802 1.00 87.56 259 GLY A O 1
ATOM 2006 N N . GLY A 1 260 ? -15.634 20.485 1.684 1.00 86.88 260 GLY A N 1
ATOM 2007 C CA . GLY A 1 260 ? -15.167 19.735 2.849 1.00 86.88 260 GLY A CA 1
ATOM 2008 C C . GLY A 1 260 ? -16.107 18.625 3.327 1.00 86.88 260 GLY A C 1
ATOM 2009 O O . GLY A 1 260 ? -15.975 18.188 4.472 1.00 86.88 260 GLY A O 1
ATOM 2010 N N . LYS A 1 261 ? -17.042 18.192 2.473 1.00 85.12 261 LYS A N 1
ATOM 2011 C CA . LYS A 1 261 ? -18.030 17.145 2.751 1.00 85.12 261 LYS A CA 1
ATOM 2012 C C . LYS A 1 261 ? -17.610 15.801 2.153 1.00 85.12 261 LYS A C 1
ATOM 2014 O O . LYS A 1 261 ? -17.183 15.732 1.006 1.00 85.12 261 LYS A O 1
ATOM 2019 N N . LEU A 1 262 ? -17.769 14.722 2.907 1.00 84.38 262 LEU A N 1
ATOM 2020 C CA . LEU A 1 262 ? -17.504 13.356 2.451 1.00 84.38 262 LEU A CA 1
ATOM 2021 C C . LEU A 1 262 ? -18.736 12.735 1.794 1.00 84.38 262 LEU A C 1
ATOM 2023 O O . LEU A 1 262 ? -18.615 12.044 0.786 1.00 84.38 262 LEU A O 1
ATOM 2027 N N . PHE A 1 263 ? -19.925 13.016 2.330 1.00 82.69 263 PHE A N 1
ATOM 2028 C CA . PHE A 1 263 ? -21.185 12.481 1.827 1.00 82.69 263 PHE A CA 1
ATOM 2029 C C . PHE A 1 263 ? -22.008 13.592 1.171 1.00 82.69 263 PHE A C 1
ATOM 2031 O O . PHE A 1 263 ? -22.662 14.402 1.834 1.00 82.69 263 PHE A O 1
ATOM 2038 N N . ILE A 1 264 ? -21.990 13.624 -0.162 1.00 75.38 264 ILE A N 1
ATOM 2039 C CA . ILE A 1 264 ? -22.846 14.506 -0.957 1.00 75.38 264 ILE A CA 1
ATOM 2040 C C . ILE A 1 264 ? -23.997 13.663 -1.507 1.00 75.38 264 ILE A C 1
ATOM 2042 O O . ILE A 1 264 ? -23.740 12.626 -2.116 1.00 75.38 264 ILE A O 1
ATOM 2046 N N . PRO A 1 265 ? -25.262 14.063 -1.312 1.00 72.50 265 PRO A N 1
ATOM 2047 C CA . PRO A 1 265 ? -26.361 13.370 -1.957 1.00 72.50 265 PRO A CA 1
ATOM 2048 C C . PRO A 1 265 ? -26.283 13.587 -3.473 1.00 72.50 265 PRO A C 1
ATOM 2050 O O . PRO A 1 265 ? -26.300 14.726 -3.940 1.00 72.50 265 PRO A O 1
ATOM 2053 N N . ASP A 1 266 ? -26.266 12.493 -4.235 1.00 68.31 266 ASP A N 1
ATOM 2054 C CA . ASP A 1 266 ? -26.303 12.522 -5.707 1.00 68.31 266 ASP A CA 1
ATOM 2055 C C . ASP A 1 266 ? -27.596 13.155 -6.256 1.00 68.31 266 ASP A C 1
ATOM 2057 O O . ASP A 1 266 ? -27.677 13.537 -7.423 1.00 68.31 266 ASP A O 1
ATOM 2061 N N . LEU A 1 267 ? -28.624 13.272 -5.410 1.00 63.53 267 LEU A N 1
ATOM 2062 C CA . LEU A 1 267 ? -29.915 13.871 -5.717 1.00 63.53 267 LEU A CA 1
ATOM 2063 C C . LEU A 1 267 ? -30.262 14.904 -4.648 1.00 63.53 267 LEU A C 1
ATOM 2065 O O . LEU A 1 267 ? -30.383 14.579 -3.465 1.00 63.53 267 LEU A O 1
ATOM 2069 N N . LEU A 1 268 ? -30.462 16.150 -5.068 1.00 66.56 268 LEU A N 1
ATOM 2070 C CA . LEU A 1 268 ? -31.038 17.166 -4.197 1.00 66.56 268 LEU A CA 1
ATOM 2071 C C . LEU A 1 268 ? -32.543 16.896 -4.037 1.00 66.56 268 LEU A C 1
ATOM 2073 O O . LEU A 1 268 ? -33.187 16.483 -5.008 1.00 66.56 268 LEU A O 1
ATOM 2077 N N . PRO A 1 269 ? -33.118 17.114 -2.840 1.00 55.91 269 PRO A N 1
ATOM 2078 C CA . PRO A 1 269 ? -34.564 17.125 -2.705 1.00 55.91 269 PRO A CA 1
ATOM 2079 C C . PRO A 1 269 ? -35.167 18.170 -3.667 1.00 55.91 269 PRO A C 1
ATOM 2081 O O . PRO A 1 269 ? -34.524 19.200 -3.895 1.00 55.91 269 PRO A O 1
ATOM 2084 N N . PRO A 1 270 ? -36.349 17.892 -4.249 1.00 61.44 270 PRO A N 1
ATOM 2085 C CA . PRO A 1 270 ? -37.025 18.802 -5.174 1.00 61.44 270 PRO A CA 1
ATOM 2086 C C . PRO A 1 270 ? -37.360 20.160 -4.549 1.00 61.44 270 PRO A C 1
ATOM 2088 O O . PRO A 1 270 ? -37.577 20.217 -3.315 1.00 61.44 270 PRO A O 1
#

Solvent-accessible surface area (backbone atoms only — not comparable to full-atom values): 15364 Å² total; per-residue (Å²): 88,47,89,49,47,65,66,24,31,38,35,30,32,70,40,46,39,32,69,49,53,94,92,57,60,69,87,76,45,98,64,56,68,71,58,39,53,43,50,59,54,24,72,73,51,74,75,78,52,88,65,96,76,49,47,36,48,83,54,56,71,95,72,28,44,67,56,50,16,48,37,31,49,25,50,40,51,51,51,37,33,75,74,63,77,41,63,85,84,57,52,38,40,33,40,40,38,38,24,56,28,27,78,52,41,59,89,47,50,62,56,49,56,57,49,58,59,64,71,43,55,84,93,61,47,70,79,40,57,46,78,43,82,32,37,49,69,52,32,49,49,43,40,67,72,48,47,35,59,55,36,50,75,74,70,47,83,70,54,72,59,44,65,74,47,44,25,33,57,79,59,69,68,20,27,55,40,27,69,60,51,50,46,62,53,41,22,75,76,74,41,72,67,32,78,43,70,44,80,46,60,36,68,35,30,50,58,45,69,49,40,29,74,76,68,74,36,44,75,61,56,60,52,41,33,71,56,49,73,29,77,50,61,49,98,86,64,47,80,41,76,36,75,76,83,80,63,67,57,43,38,67,68,59,28,57,73,56,75,58,44,70,83,74,72,96,63,77,81,131